Protein AF-A0A9J5W098-F1 (afdb_monomer)

Radius of gyration: 22.23 Å; Cα contacts (8 Å, |Δi|>4): 711; chains: 1; bounding box: 54×40×70 Å

Secondary structure (DSSP, 8-state):
-TTS-PPP-TT--HHHHHHHHHHHHHHTTSS-EEEEETTEEEEEPPHHHHHHHHHHHGGG--GGG--EEEEPPPTT-TTS--TTTT----TTEEEESS--TTHHHH-TT--EEE-TTS--S---GGGGG-TT--EEE-TT---SB--GGGGG-TT--EEE-TT-TT--B--TTGGG-TT--EEE-TT---SSPPTTGGG-TT--EE-EEE--SSTTSSGGGGTT----EEEEEE-GGG---HHHHHHT-GGG-TTEEEEEEE--S----HHHHHHHHHHTPPPTT--EEEEEEE--SS--TT-SHHHHTT--EEEEEE---TT--S-------

pLDDT: mean 86.78, std 14.5, range [37.56, 98.19]

Nearest PDB structures (foldseek):
  4u08-assembly2_B  TM=7.247E-01  e=2.112E-08  Leptospira interrogans serovar Copenhageni str. Fiocruz L1-130
  4tzh-assembly2_B  TM=6.473E-01  e=3.415E-07  Leptospira interrogans
  7txh-assembly2_E  TM=6.210E-01  e=1.234E-06  Homo sapiens
  7sd1-assembly2_B  TM=6.313E-01  e=3.600E-06  Homo sapiens
  8rts-assembly1_A  TM=6.663E-01  e=2.900E-04  Homo sapiens

Solvent-accessible surface area (backbone atoms only — not comparable to full-atom values): 17651 Å² total; per-residue (Å²): 106,67,85,64,81,68,71,86,56,88,91,51,53,71,69,56,48,50,51,50,55,49,51,49,42,42,76,69,54,56,36,76,46,76,47,80,54,97,94,41,81,44,73,44,61,53,67,72,59,51,52,52,49,33,66,74,31,58,89,72,61,48,66,60,59,24,26,29,40,40,41,48,66,73,90,85,55,92,86,58,88,70,89,59,84,80,68,78,67,55,42,41,38,45,78,39,80,64,90,55,80,68,52,60,76,55,33,72,49,28,15,33,43,38,47,46,58,56,66,38,55,66,60,67,53,63,60,28,71,47,53,61,25,16,32,42,32,45,21,50,13,49,26,42,50,60,40,73,40,50,40,57,23,43,51,24,29,32,43,36,31,33,45,12,65,47,21,39,46,61,42,68,51,52,38,52,21,47,45,24,27,34,48,41,50,54,70,33,62,55,78,52,58,42,45,38,55,33,57,20,53,50,25,30,37,47,54,69,44,49,43,33,84,51,94,47,28,36,56,41,36,40,43,59,37,61,37,33,48,44,34,35,41,31,35,54,68,52,62,89,41,38,68,47,34,40,38,25,40,42,48,74,24,65,56,29,32,32,43,35,40,30,33,80,63,82,80,85,51,41,72,55,48,33,42,30,56,48,35,53,44,60,22,48,56,24,29,34,43,36,38,36,48,46,55,34,92,56,83,46,84,65,81,36,69,84,37,46,69,50,46,69,41,47,45,48,42,60,48,87,54,102,79,65,92,61,86,77,62,74,50,82,107

Mean predicted aligned error: 7.3 Å

Foldseek 3Di:
DLVPPFDDDPPDDSVVSVVVVVVVCVVVVQFVDWDQDPNDIDTDGDPVSLVVQQVVAVVDDDLQQQAEEAAAEDPPDPDDPRPCPPVDAGHNYDYHPDDDLCSCVRHQNHAYYHPALRQDQADDLSCLVNQSHAYYAHALYCHQEYDLSPLSNLNHQEDHHANNANHAEYHLNVLSNLNHAYDHHHNYNHPAHRFLCLSNLNHAYDAEQEADLDHRNHLLSLQNHLYAEHHEYEQLQSHDALVSLLSNVQQVNLRHAYYHYYNDDDHDDLVRLQSSQLSNQHHLNHAYYHYYARAHLDHHPSPDCSSCVNHNAYAYYYDDDPPNPDPPDGDGD

Organism: Solanum commersonii (NCBI:txid4109)

Structure (mmCIF, N/CA/C/O backbone):
data_AF-A0A9J5W098-F1
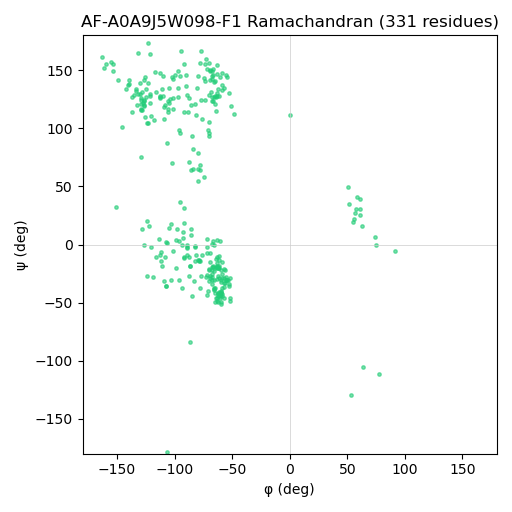#
_entry.id   AF-A0A9J5W098-F1
#
loop_
_atom_site.group_PDB
_atom_site.id
_atom_site.type_symbol
_atom_site.label_atom_id
_atom_site.label_alt_id
_atom_site.label_comp_id
_atom_site.label_asym_id
_atom_site.label_entity_id
_atom_site.label_seq_id
_atom_site.pdbx_PDB_ins_code
_atom_site.Cartn_x
_atom_site.Cartn_y
_atom_site.Cartn_z
_atom_site.occupancy
_atom_site.B_iso_or_equiv
_atom_site.auth_seq_id
_atom_site.auth_comp_id
_atom_site.auth_asym_id
_atom_site.auth_atom_id
_atom_site.pdbx_PDB_model_num
ATOM 1 N N . MET A 1 1 ? 0.458 -4.232 -15.794 1.00 85.19 1 MET A N 1
ATOM 2 C CA . MET A 1 1 ? -0.159 -2.896 -15.572 1.00 85.19 1 MET A CA 1
ATOM 3 C C . MET A 1 1 ? 0.737 -1.731 -16.002 1.00 85.19 1 MET A C 1
ATOM 5 O O . MET A 1 1 ? 0.338 -0.994 -16.895 1.00 85.19 1 MET A O 1
ATOM 9 N N . ALA A 1 2 ? 1.946 -1.571 -15.445 1.00 87.06 2 ALA A N 1
ATOM 10 C CA . ALA A 1 2 ? 2.817 -0.402 -15.671 1.00 87.06 2 ALA A CA 1
ATOM 11 C C . ALA A 1 2 ? 3.102 -0.058 -17.153 1.00 87.06 2 ALA A C 1
ATOM 13 O O . ALA A 1 2 ? 3.183 1.112 -17.528 1.00 87.06 2 ALA A O 1
ATOM 14 N N . HIS A 1 3 ? 3.187 -1.063 -18.029 1.00 85.62 3 HIS A N 1
ATOM 15 C CA . HIS A 1 3 ? 3.416 -0.858 -19.465 1.00 85.62 3 HIS A CA 1
ATOM 16 C C . HIS A 1 3 ? 2.160 -0.507 -20.282 1.00 85.62 3 HIS A C 1
ATOM 18 O O . HIS A 1 3 ? 2.297 -0.217 -21.467 1.00 85.62 3 HIS A O 1
ATOM 24 N N . ASN A 1 4 ? 0.967 -0.442 -19.671 1.00 85.00 4 ASN A N 1
ATOM 25 C CA . ASN A 1 4 ? -0.333 -0.290 -20.354 1.00 85.00 4 ASN A CA 1
ATOM 26 C C . ASN A 1 4 ? -0.690 -1.438 -21.320 1.00 85.00 4 ASN A C 1
ATOM 28 O O . ASN A 1 4 ? -1.395 -1.225 -22.297 1.00 85.00 4 ASN A O 1
ATOM 32 N N . PHE A 1 5 ? -0.230 -2.660 -21.048 1.00 85.94 5 PHE A N 1
ATOM 33 C CA . PHE A 1 5 ? -0.612 -3.834 -21.848 1.00 85.94 5 PHE A CA 1
ATOM 34 C C . PHE A 1 5 ? -1.997 -4.400 -21.507 1.00 85.94 5 PHE A C 1
ATOM 36 O O . PHE A 1 5 ? -2.525 -5.199 -22.267 1.00 85.94 5 PHE A O 1
ATOM 43 N N . LEU A 1 6 ? -2.591 -3.997 -20.379 1.00 87.88 6 LEU A N 1
ATOM 44 C CA . LEU A 1 6 ? -3.936 -4.432 -20.003 1.00 87.88 6 LEU A CA 1
ATOM 45 C C . LEU A 1 6 ? -4.970 -3.486 -20.615 1.00 87.88 6 LEU A C 1
ATOM 47 O O . LEU A 1 6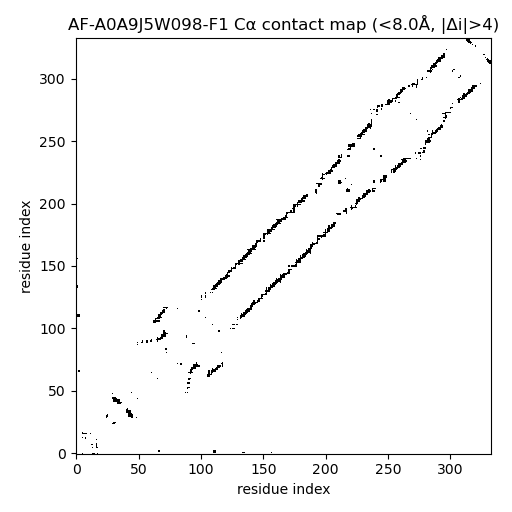 ? -4.893 -2.274 -20.403 1.00 87.88 6 LEU A O 1
ATOM 51 N N . LEU A 1 7 ? -5.930 -4.048 -21.346 1.00 85.31 7 LEU A N 1
ATOM 52 C CA . LEU A 1 7 ? -7.068 -3.322 -21.902 1.00 85.31 7 LEU A CA 1
ATOM 53 C C . LEU A 1 7 ? -8.220 -3.337 -20.896 1.00 85.31 7 LEU A C 1
ATOM 55 O O . LEU A 1 7 ? -8.511 -4.371 -20.306 1.00 85.31 7 LEU A O 1
ATOM 59 N N . SER A 1 8 ? -8.887 -2.201 -20.696 1.00 83.88 8 SER A N 1
ATOM 60 C CA . SER A 1 8 ? -10.079 -2.142 -19.843 1.00 83.88 8 SER A CA 1
ATOM 61 C C . SER A 1 8 ? -11.158 -3.094 -20.362 1.00 83.88 8 SER A C 1
ATOM 63 O O . SER A 1 8 ? -11.469 -3.070 -21.554 1.00 83.88 8 SER A O 1
ATOM 65 N N . LYS A 1 9 ? -11.759 -3.886 -19.471 1.00 88.75 9 LYS A N 1
ATOM 66 C CA . LYS A 1 9 ? -12.802 -4.859 -19.808 1.00 88.75 9 LYS A CA 1
ATOM 67 C C . LYS A 1 9 ? -14.060 -4.579 -18.988 1.00 88.75 9 LYS A C 1
ATOM 69 O O . LYS A 1 9 ? -14.114 -4.873 -17.796 1.00 88.75 9 LYS A O 1
ATOM 74 N N . GLY A 1 10 ? -15.072 -3.997 -19.631 1.00 88.00 10 GLY A N 1
ATOM 75 C CA . GLY A 1 10 ? -16.328 -3.629 -18.972 1.00 88.00 10 GLY A CA 1
ATOM 76 C C . GLY A 1 10 ? -16.101 -2.761 -17.729 1.00 88.00 10 GLY A C 1
ATOM 77 O O . GLY A 1 10 ? -15.353 -1.789 -17.781 1.00 88.00 10 GLY A O 1
ATOM 78 N N . ASN A 1 11 ? -16.721 -3.152 -16.611 1.00 84.94 11 ASN A N 1
ATOM 79 C CA . ASN A 1 11 ? -16.630 -2.452 -15.323 1.00 84.94 11 ASN A CA 1
ATOM 80 C C . ASN A 1 11 ? -15.515 -2.987 -14.405 1.00 84.94 11 ASN A C 1
ATOM 82 O O . ASN A 1 11 ? -15.495 -2.662 -13.218 1.00 84.94 11 ASN A O 1
ATOM 86 N N . MET A 1 12 ? -14.624 -3.843 -14.912 1.00 87.50 12 MET A N 1
ATOM 87 C CA . MET A 1 12 ? -13.554 -4.427 -14.104 1.00 87.50 12 MET A CA 1
ATOM 88 C C . MET A 1 12 ? -12.463 -3.400 -13.807 1.00 87.50 12 MET A C 1
ATOM 90 O O . MET A 1 12 ? -12.068 -2.615 -14.674 1.00 87.50 12 MET A O 1
ATOM 94 N N . GLU A 1 13 ? -11.931 -3.439 -12.587 1.00 88.81 13 GLU A N 1
ATOM 95 C CA . GLU A 1 13 ? -10.727 -2.685 -12.252 1.00 88.81 13 GLU A CA 1
ATOM 96 C C . GLU A 1 13 ? -9.507 -3.305 -12.948 1.00 88.81 13 GLU A C 1
ATOM 98 O O . GLU A 1 13 ? -9.484 -4.490 -13.290 1.00 88.81 13 GLU A O 1
ATOM 103 N N . LEU A 1 14 ? -8.458 -2.506 -13.156 1.00 90.12 14 LEU A N 1
ATOM 104 C CA . LEU A 1 14 ? -7.252 -2.954 -13.865 1.00 90.12 14 LEU A CA 1
ATOM 105 C C . LEU A 1 14 ? -6.566 -4.142 -13.185 1.00 90.12 14 LEU A C 1
ATOM 107 O O . LEU A 1 14 ? -5.960 -4.967 -13.864 1.00 90.12 14 LEU A O 1
ATOM 111 N N . GLU A 1 15 ? -6.642 -4.219 -11.860 1.00 90.75 15 GLU A N 1
ATOM 112 C CA . GLU A 1 15 ? -6.137 -5.340 -11.076 1.00 90.75 15 GLU A CA 1
ATOM 113 C C . GLU A 1 15 ? -6.918 -6.630 -11.377 1.00 90.75 15 GLU A C 1
ATOM 115 O O . GLU A 1 15 ? -6.316 -7.694 -11.477 1.00 90.75 15 GLU A O 1
ATOM 120 N N . ASP A 1 16 ? -8.235 -6.542 -11.589 1.00 91.00 16 ASP A N 1
ATOM 121 C CA . ASP A 1 16 ? -9.070 -7.705 -11.909 1.00 91.00 16 ASP A CA 1
ATOM 122 C C . ASP A 1 16 ? -8.804 -8.194 -13.336 1.00 91.00 16 ASP A C 1
ATOM 124 O O . ASP A 1 16 ? -8.613 -9.388 -13.555 1.00 91.00 16 ASP A O 1
ATOM 128 N N . VAL A 1 17 ? -8.690 -7.269 -14.297 1.00 92.50 17 VAL A N 1
ATOM 129 C CA . VAL A 1 17 ? -8.261 -7.594 -15.669 1.00 92.50 17 VAL A CA 1
ATOM 130 C C . VAL A 1 17 ? -6.868 -8.226 -15.667 1.00 92.50 17 VAL A C 1
ATOM 132 O O . VAL A 1 17 ? -6.616 -9.189 -16.387 1.00 92.50 17 VAL A O 1
ATOM 135 N N . GLY A 1 18 ? -5.951 -7.692 -14.855 1.00 91.12 18 GLY A N 1
ATOM 136 C CA . GLY A 1 18 ? -4.605 -8.239 -14.707 1.00 91.12 18 GLY A CA 1
ATOM 137 C C . GLY A 1 18 ? -4.622 -9.685 -14.224 1.00 91.12 18 GLY A C 1
ATOM 138 O O . GLY A 1 18 ? -3.922 -10.515 -14.798 1.00 91.12 18 GLY A O 1
ATOM 139 N N . ASN A 1 19 ? -5.463 -9.987 -13.233 1.00 88.88 19 ASN A N 1
ATOM 140 C CA . ASN A 1 19 ? -5.645 -11.343 -12.722 1.00 88.88 19 ASN A CA 1
ATOM 141 C C . ASN A 1 19 ? -6.264 -12.284 -13.768 1.00 88.88 19 ASN A C 1
ATOM 143 O O . ASN A 1 19 ? -5.843 -13.432 -13.862 1.00 88.88 19 ASN A O 1
ATOM 147 N N . GLU A 1 20 ? -7.221 -11.826 -14.583 1.00 91.44 20 GLU A N 1
ATOM 148 C CA . GLU A 1 20 ? -7.775 -12.643 -15.676 1.00 91.44 20 GLU A CA 1
ATOM 149 C C . GLU A 1 20 ? -6.726 -12.988 -16.736 1.00 91.44 20 GLU A C 1
ATOM 151 O O . GLU A 1 20 ? -6.584 -14.155 -17.095 1.00 91.44 20 GLU A O 1
ATOM 156 N N . VAL A 1 21 ? -5.971 -11.990 -17.211 1.00 90.62 21 VAL A N 1
ATOM 157 C CA . VAL A 1 21 ? -4.892 -12.205 -18.190 1.00 90.62 21 VAL A CA 1
ATOM 158 C C . VAL A 1 21 ? -3.841 -13.150 -17.617 1.00 90.62 21 VAL A C 1
ATOM 160 O O . VAL A 1 21 ? -3.362 -14.043 -18.311 1.00 90.62 21 VAL A O 1
ATOM 163 N N . TRP A 1 22 ? -3.503 -12.981 -16.338 1.00 87.12 22 TRP A N 1
ATOM 164 C CA . TRP A 1 22 ? -2.589 -13.880 -15.649 1.00 87.12 22 TRP A CA 1
ATOM 165 C C . TRP A 1 22 ? -3.106 -15.325 -15.629 1.00 87.12 22 TRP A C 1
ATOM 167 O O . TRP A 1 22 ? -2.396 -16.243 -16.042 1.00 87.12 22 TRP A O 1
ATOM 177 N N . ASN A 1 23 ? -4.358 -15.523 -15.208 1.00 87.56 23 ASN A N 1
ATOM 178 C CA . ASN A 1 23 ? -4.993 -16.839 -15.177 1.00 87.56 23 ASN A CA 1
ATOM 179 C C . ASN A 1 23 ? -5.033 -17.483 -16.565 1.00 87.56 23 ASN A C 1
ATOM 181 O O . ASN A 1 23 ? -4.817 -18.684 -16.684 1.00 87.56 23 ASN A O 1
ATOM 185 N N . GLU A 1 24 ? -5.259 -16.704 -17.622 1.00 91.44 24 GLU A N 1
ATOM 186 C CA . GLU A 1 24 ? -5.218 -17.213 -18.991 1.00 91.44 24 GLU A CA 1
ATOM 187 C C . GLU A 1 24 ? -3.819 -17.713 -19.383 1.00 91.44 24 GLU A C 1
ATOM 189 O O . GLU A 1 24 ? -3.689 -18.810 -19.927 1.00 91.44 24 GLU A O 1
ATOM 194 N N . LEU A 1 25 ? -2.764 -16.946 -19.084 1.00 89.94 25 LEU A N 1
ATOM 195 C CA . LEU A 1 25 ? -1.381 -17.356 -19.360 1.00 89.94 25 LEU A CA 1
ATOM 196 C C . LEU A 1 25 ? -1.010 -18.636 -18.602 1.00 89.94 25 LEU A C 1
ATOM 198 O O . LEU A 1 25 ? -0.382 -19.533 -19.170 1.00 89.94 25 LEU A O 1
ATOM 202 N N . TYR A 1 26 ? -1.441 -18.742 -17.345 1.00 86.25 26 TYR A N 1
ATOM 203 C CA . TYR A 1 26 ? -1.274 -19.946 -16.538 1.00 86.25 26 TYR A CA 1
ATOM 204 C C . TYR A 1 26 ? -2.010 -21.154 -17.143 1.00 86.25 26 TYR A C 1
ATOM 206 O O . TYR A 1 26 ? -1.400 -22.202 -17.350 1.00 86.25 26 TYR A O 1
ATOM 214 N N . LEU A 1 27 ? -3.288 -21.001 -17.511 1.00 88.44 27 LEU A N 1
ATOM 215 C CA . LEU A 1 27 ? -4.101 -22.067 -18.119 1.00 88.44 27 LEU A CA 1
ATOM 216 C C . LEU A 1 27 ? -3.558 -22.543 -19.473 1.00 88.44 27 LEU A C 1
ATOM 218 O O . LEU A 1 27 ? -3.773 -23.689 -19.856 1.00 88.44 27 LEU A O 1
ATOM 222 N N . ARG A 1 28 ? -2.841 -21.677 -20.192 1.00 91.12 28 ARG A N 1
ATOM 223 C CA . ARG A 1 28 ? -2.141 -22.009 -21.441 1.00 91.12 28 ARG A CA 1
ATOM 224 C C . ARG A 1 28 ? -0.736 -22.584 -21.217 1.00 91.12 28 ARG A C 1
ATOM 226 O O . ARG A 1 28 ? 0.006 -22.741 -22.181 1.00 91.12 28 ARG A O 1
ATOM 233 N N . SER A 1 29 ? -0.363 -22.869 -19.969 1.00 88.31 29 SER A N 1
ATOM 234 C CA . SER A 1 29 ? 0.924 -23.457 -19.576 1.00 88.31 29 SER A CA 1
ATOM 235 C C . SER A 1 29 ? 2.155 -22.616 -19.937 1.00 88.31 29 SER A C 1
ATOM 237 O O . SER A 1 29 ? 3.253 -23.155 -20.045 1.00 88.31 29 SER A O 1
ATOM 239 N N . PHE A 1 30 ? 2.011 -21.289 -20.068 1.00 85.88 30 PHE A N 1
ATOM 240 C CA . PHE A 1 30 ? 3.176 -20.399 -20.205 1.00 85.88 30 PHE A CA 1
ATOM 241 C C . PHE A 1 30 ? 4.010 -20.342 -18.919 1.00 85.88 30 PHE A C 1
ATOM 243 O O . PHE A 1 30 ? 5.218 -20.115 -18.981 1.00 85.88 30 PHE A O 1
ATOM 250 N N . PHE A 1 31 ? 3.363 -20.566 -17.770 1.00 85.06 31 PHE A N 1
ATOM 251 C CA . PHE A 1 31 ? 3.979 -20.566 -16.443 1.00 85.06 31 PHE A CA 1
ATOM 252 C C . PHE A 1 31 ? 3.599 -21.837 -15.669 1.00 85.06 31 PHE A C 1
ATOM 254 O O . PHE A 1 31 ? 2.716 -21.785 -14.811 1.00 85.06 31 PHE A O 1
ATOM 261 N N . PRO A 1 32 ? 4.186 -22.999 -16.007 1.00 76.69 32 PRO A N 1
ATOM 262 C CA . PRO A 1 32 ? 3.782 -24.284 -15.437 1.00 76.69 32 PRO A CA 1
ATOM 263 C C . PRO A 1 32 ? 4.138 -24.433 -13.951 1.00 76.69 32 PRO A C 1
ATOM 265 O O . PRO A 1 32 ? 3.447 -25.153 -13.234 1.00 76.69 32 PRO A O 1
ATOM 268 N N . GLU A 1 33 ? 5.179 -23.745 -13.475 1.00 77.81 33 GLU A N 1
ATOM 269 C CA . GLU A 1 33 ? 5.602 -23.798 -12.076 1.00 77.81 33 GLU A CA 1
ATOM 270 C C . GLU A 1 33 ? 5.311 -22.477 -11.364 1.00 77.81 33 GLU A C 1
ATOM 272 O O . GLU A 1 33 ? 5.719 -21.396 -11.805 1.00 77.81 33 GLU A O 1
ATOM 277 N N . ILE A 1 34 ? 4.630 -22.596 -10.224 1.00 79.62 34 ILE A N 1
ATOM 278 C CA . ILE A 1 34 ? 4.384 -21.510 -9.282 1.00 79.62 34 ILE A CA 1
ATOM 279 C C . ILE A 1 34 ? 5.151 -21.832 -8.008 1.00 79.62 34 ILE A C 1
ATOM 281 O O . ILE A 1 34 ? 4.972 -22.896 -7.418 1.00 79.62 34 ILE A O 1
ATOM 285 N N . GLU A 1 35 ? 5.979 -20.900 -7.566 1.00 78.19 35 GLU A N 1
ATOM 286 C CA . GLU A 1 35 ? 6.750 -21.033 -6.341 1.00 78.19 35 GLU A CA 1
ATOM 287 C C . GLU A 1 35 ? 6.391 -19.890 -5.393 1.00 78.19 35 GLU A C 1
ATOM 289 O O . GLU A 1 35 ? 6.423 -18.728 -5.779 1.00 78.19 35 GLU A O 1
ATOM 294 N N . VAL A 1 36 ? 6.031 -20.197 -4.148 1.00 70.12 36 VAL A N 1
ATOM 295 C CA . VAL A 1 36 ? 5.773 -19.172 -3.130 1.00 70.12 36 VAL A CA 1
ATOM 296 C C . VAL A 1 36 ? 6.952 -19.156 -2.166 1.00 70.12 36 VAL A C 1
ATOM 298 O O . VAL A 1 36 ? 7.185 -20.127 -1.450 1.00 70.12 36 VAL A O 1
ATOM 301 N N . LYS A 1 37 ? 7.700 -18.052 -2.150 1.00 62.78 37 LYS A N 1
ATOM 302 C CA . LYS A 1 37 ? 8.894 -17.845 -1.320 1.00 62.78 37 LYS A CA 1
ATOM 303 C C . LYS A 1 37 ? 8.825 -16.475 -0.662 1.00 62.78 37 LYS A C 1
ATOM 305 O O . LYS A 1 37 ? 8.504 -15.491 -1.318 1.00 62.78 37 LYS A O 1
ATOM 310 N N . SER A 1 38 ? 9.104 -16.400 0.640 1.00 57.59 38 SER A N 1
ATOM 311 C CA . SER A 1 38 ? 9.159 -15.129 1.388 1.00 57.59 38 SER A CA 1
ATOM 312 C C . SER A 1 38 ? 7.913 -14.236 1.219 1.00 57.59 38 SER A C 1
ATOM 314 O O . SER A 1 38 ? 8.019 -13.016 1.144 1.00 57.59 38 SER A O 1
ATOM 316 N N . GLY A 1 39 ? 6.721 -14.839 1.103 1.00 56.00 39 GLY A N 1
ATOM 317 C CA . GLY A 1 39 ? 5.459 -14.117 0.874 1.00 56.00 39 GLY A CA 1
ATOM 318 C C . GLY A 1 39 ? 5.254 -13.594 -0.556 1.00 56.00 39 GLY A C 1
ATOM 319 O O . GLY A 1 39 ? 4.207 -13.020 -0.848 1.00 56.00 39 GLY A O 1
ATOM 320 N N . LYS A 1 40 ? 6.208 -13.821 -1.464 1.00 63.41 40 LYS A N 1
ATOM 321 C CA . LYS A 1 40 ? 6.101 -13.528 -2.895 1.00 63.41 40 LYS A CA 1
ATOM 322 C C . LYS A 1 40 ? 5.761 -14.789 -3.677 1.00 63.41 40 LYS A C 1
ATOM 324 O O . LYS A 1 40 ? 6.197 -15.887 -3.341 1.00 63.41 40 LYS A O 1
ATOM 329 N N . THR A 1 41 ? 4.977 -14.616 -4.736 1.00 71.50 41 THR A N 1
ATOM 330 C CA . THR A 1 41 ? 4.680 -15.676 -5.704 1.00 71.50 41 THR A CA 1
ATOM 331 C C . THR A 1 41 ? 5.537 -15.462 -6.945 1.00 71.50 41 THR A C 1
ATOM 333 O O . THR A 1 41 ? 5.526 -14.381 -7.531 1.00 71.50 41 THR A O 1
ATOM 336 N N . TYR A 1 42 ? 6.271 -16.495 -7.327 1.00 75.25 42 TYR A N 1
ATOM 337 C CA . TYR A 1 42 ? 7.152 -16.559 -8.477 1.00 75.25 42 TYR A CA 1
ATOM 338 C C . TYR A 1 42 ? 6.547 -17.495 -9.507 1.00 75.25 42 TYR A C 1
ATOM 340 O O . TYR A 1 42 ? 5.932 -18.509 -9.174 1.00 75.25 42 TYR A O 1
ATOM 348 N N . PHE A 1 43 ? 6.752 -17.150 -10.768 1.00 79.62 43 PHE A N 1
ATOM 349 C CA . PHE A 1 43 ? 6.222 -17.883 -11.900 1.00 79.62 43 PHE A CA 1
ATOM 350 C C . PHE A 1 43 ? 7.377 -18.202 -12.825 1.00 79.62 43 PHE A C 1
ATOM 352 O O . PHE A 1 43 ? 8.048 -17.286 -13.305 1.00 79.62 43 PHE A O 1
ATOM 359 N N . LYS A 1 44 ? 7.627 -19.487 -13.055 1.00 82.38 44 LYS A N 1
ATOM 360 C CA . LYS A 1 44 ? 8.720 -19.911 -13.928 1.00 82.38 44 LYS A CA 1
ATOM 361 C C . LYS A 1 44 ? 8.179 -20.195 -15.314 1.00 82.38 44 LYS A C 1
ATOM 363 O O . LYS A 1 44 ? 7.138 -20.829 -15.470 1.00 82.38 44 LYS A O 1
ATOM 368 N N . MET A 1 45 ? 8.896 -19.693 -16.306 1.00 84.56 45 MET A N 1
ATOM 369 C CA . MET A 1 45 ? 8.653 -19.937 -17.720 1.00 84.56 45 MET A CA 1
ATOM 370 C C . MET A 1 45 ? 9.666 -20.971 -18.208 1.00 84.56 45 MET A C 1
ATOM 372 O O . MET A 1 45 ? 10.812 -20.956 -17.774 1.00 84.56 45 MET A O 1
ATOM 376 N N . HIS A 1 46 ? 9.253 -21.850 -19.117 1.00 86.38 46 HIS A N 1
ATOM 377 C CA . HIS A 1 46 ? 10.158 -22.811 -19.744 1.00 86.38 46 HIS A CA 1
ATOM 378 C C . HIS A 1 46 ? 11.147 -22.105 -20.694 1.00 86.38 46 HIS A C 1
ATOM 380 O O . HIS A 1 46 ? 10.732 -21.226 -21.452 1.00 86.38 46 HIS A O 1
ATOM 386 N N . ASP A 1 47 ? 12.409 -22.546 -20.741 1.00 85.69 47 ASP A N 1
ATOM 387 C CA . ASP A 1 47 ? 13.482 -21.932 -21.549 1.00 85.69 47 ASP A CA 1
ATOM 388 C C . ASP A 1 47 ? 13.098 -21.751 -23.027 1.00 85.69 47 ASP A C 1
ATOM 390 O O . ASP A 1 47 ? 13.214 -20.664 -23.573 1.00 85.69 47 ASP A O 1
ATOM 394 N N . LEU A 1 48 ? 12.511 -22.771 -23.663 1.00 88.31 48 LEU A N 1
ATOM 395 C CA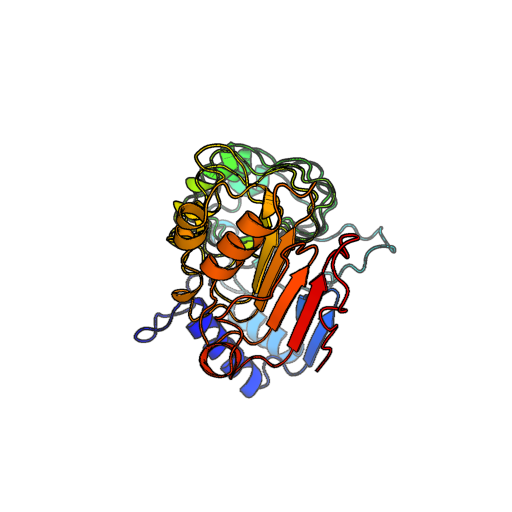 . LEU A 1 48 ? 11.999 -22.665 -25.041 1.00 88.31 48 LEU A CA 1
ATOM 396 C C . LEU A 1 48 ? 10.957 -21.548 -25.257 1.00 88.31 48 LEU A C 1
ATOM 398 O O . LEU A 1 48 ? 10.937 -20.920 -26.315 1.00 88.31 48 LEU A O 1
ATOM 402 N N . ILE A 1 49 ? 10.077 -21.295 -24.280 1.00 87.31 49 ILE A N 1
ATOM 403 C CA . ILE A 1 49 ? 9.096 -20.198 -24.364 1.00 87.31 49 ILE A CA 1
ATOM 404 C C . ILE A 1 49 ? 9.821 -18.859 -24.219 1.00 87.31 49 ILE A C 1
ATOM 406 O O . ILE A 1 49 ? 9.513 -17.909 -24.944 1.00 87.31 49 ILE A O 1
ATOM 410 N N . HIS A 1 50 ? 10.803 -18.794 -23.322 1.00 85.81 50 HIS A N 1
ATOM 411 C CA . HIS A 1 50 ? 11.661 -17.629 -23.179 1.00 85.81 50 HIS A CA 1
ATOM 412 C C . HIS A 1 50 ? 12.441 -17.329 -24.468 1.00 85.81 50 HIS A C 1
ATOM 414 O O . HIS A 1 50 ? 12.464 -16.180 -24.908 1.00 85.81 50 HIS A O 1
ATOM 420 N N . ASP A 1 51 ? 13.042 -18.335 -25.099 1.00 85.56 51 ASP A N 1
ATOM 421 C CA . ASP A 1 51 ? 13.836 -18.175 -26.318 1.00 85.56 51 ASP A CA 1
ATOM 422 C C . ASP A 1 51 ? 12.969 -17.705 -27.483 1.00 85.56 51 ASP A C 1
ATOM 424 O O . ASP A 1 51 ? 13.346 -16.785 -28.215 1.00 85.56 51 ASP A O 1
ATOM 428 N N . LEU A 1 52 ? 11.761 -18.264 -27.608 1.00 87.62 52 LEU A N 1
ATOM 429 C CA . LEU A 1 52 ? 10.769 -17.799 -28.570 1.00 87.62 52 LEU A CA 1
ATOM 430 C C . LEU A 1 52 ? 10.398 -16.332 -28.321 1.00 87.62 52 LEU A C 1
ATOM 432 O O . LEU A 1 52 ? 10.433 -15.519 -29.246 1.00 87.62 52 LEU A O 1
ATOM 436 N N . ALA A 1 53 ? 10.079 -15.969 -27.076 1.00 85.06 53 ALA A N 1
ATOM 437 C CA . ALA A 1 53 ? 9.750 -14.592 -26.725 1.00 85.06 53 ALA A CA 1
ATOM 438 C C . ALA A 1 53 ? 10.929 -13.648 -27.023 1.00 85.06 53 ALA A C 1
ATOM 440 O O . ALA A 1 53 ? 10.761 -12.599 -27.645 1.00 85.06 53 ALA A O 1
ATOM 441 N N . THR A 1 54 ? 12.147 -14.039 -26.665 1.00 82.19 54 THR A N 1
ATOM 442 C CA . THR A 1 54 ? 13.358 -13.260 -26.933 1.00 82.19 54 THR A CA 1
ATOM 443 C C . THR A 1 54 ? 13.588 -13.086 -28.429 1.00 82.19 54 THR A C 1
ATOM 445 O O . THR A 1 54 ? 13.838 -11.968 -28.878 1.00 82.19 54 THR A O 1
ATOM 448 N N . SER A 1 55 ? 13.430 -14.138 -29.231 1.00 84.19 55 SER A N 1
ATOM 449 C CA . SER A 1 55 ? 13.530 -14.058 -30.691 1.00 84.19 55 SER A CA 1
ATOM 450 C C . SER A 1 55 ? 12.518 -13.068 -31.280 1.00 84.19 55 SER A C 1
ATOM 452 O O . SER A 1 55 ? 12.880 -12.232 -32.107 1.00 84.19 55 SER A O 1
ATOM 454 N N . MET A 1 56 ? 11.276 -13.077 -30.788 1.00 82.12 56 MET A N 1
ATOM 455 C CA . MET A 1 56 ? 10.225 -12.175 -31.266 1.00 82.12 56 MET A CA 1
ATOM 456 C C . MET A 1 56 ? 10.441 -10.708 -30.869 1.00 82.12 56 MET A C 1
ATOM 458 O O . MET A 1 56 ? 10.021 -9.813 -31.605 1.00 82.12 56 MET A O 1
ATOM 462 N N . PHE A 1 57 ? 11.071 -10.439 -29.720 1.00 76.56 57 PHE A N 1
ATOM 463 C CA . PHE A 1 57 ? 11.141 -9.086 -29.149 1.00 76.56 57 PHE A CA 1
ATOM 464 C C . PHE A 1 57 ? 12.542 -8.443 -29.139 1.00 76.56 57 PHE A C 1
ATOM 466 O O . PHE A 1 57 ? 12.641 -7.225 -28.973 1.00 76.56 57 PHE A O 1
ATOM 473 N N . SER A 1 58 ? 13.620 -9.203 -29.358 1.00 66.06 58 SER A N 1
ATOM 474 C CA . SER A 1 58 ? 15.013 -8.710 -29.309 1.00 66.06 58 SER A CA 1
ATOM 475 C C . SER A 1 58 ? 15.381 -7.753 -30.448 1.00 66.06 58 SER A C 1
ATOM 477 O O . SER A 1 58 ? 16.191 -6.849 -30.254 1.00 66.06 58 SER A O 1
ATOM 479 N N . ALA A 1 59 ? 14.747 -7.874 -31.616 1.00 52.91 59 ALA A N 1
ATOM 480 C CA . ALA A 1 59 ? 15.119 -7.121 -32.818 1.00 52.91 59 ALA A CA 1
ATOM 481 C C . ALA A 1 59 ? 14.770 -5.611 -32.798 1.00 52.91 59 ALA A C 1
ATOM 483 O O . ALA A 1 59 ? 15.069 -4.906 -33.759 1.00 52.91 59 ALA A O 1
ATOM 484 N N . SER A 1 60 ? 14.131 -5.087 -31.740 1.00 54.41 60 SER A N 1
ATOM 485 C CA . SER A 1 60 ? 13.507 -3.746 -31.760 1.00 54.41 60 SER A CA 1
ATOM 486 C C . SER A 1 60 ? 13.920 -2.776 -30.641 1.00 54.41 60 SER A C 1
ATOM 488 O O . SER A 1 60 ? 13.452 -1.633 -30.616 1.00 54.41 60 SER A O 1
ATOM 490 N N . ALA A 1 61 ? 14.804 -3.177 -29.721 1.00 60.72 61 ALA A N 1
ATOM 491 C CA . ALA A 1 61 ? 15.059 -2.401 -28.508 1.00 60.72 61 ALA A CA 1
ATOM 492 C C . ALA A 1 61 ? 16.282 -1.468 -28.621 1.00 60.72 61 ALA A C 1
ATOM 494 O O . ALA A 1 61 ? 17.422 -1.863 -28.395 1.00 60.72 61 ALA A O 1
ATOM 495 N N . SER A 1 62 ? 16.052 -0.180 -28.898 1.00 74.50 62 SER A N 1
ATOM 496 C CA . SER A 1 62 ? 17.043 0.864 -28.573 1.00 74.50 62 SER A CA 1
ATOM 497 C C . SER A 1 62 ? 16.990 1.205 -27.079 1.00 74.50 62 SER A C 1
ATOM 499 O O . SER A 1 62 ? 15.932 1.091 -26.455 1.00 74.50 62 SER A O 1
ATOM 501 N N . SER A 1 63 ? 18.072 1.734 -26.497 1.00 71.88 63 SER A N 1
ATOM 502 C CA . SER A 1 63 ? 18.079 2.184 -25.090 1.00 71.88 63 SER A CA 1
ATOM 503 C C . SER A 1 63 ? 16.968 3.198 -24.770 1.00 71.88 63 SER A C 1
ATOM 505 O O . SER A 1 63 ? 16.419 3.199 -23.673 1.00 71.88 63 SER A O 1
ATOM 507 N N . ARG A 1 64 ? 16.552 4.014 -25.748 1.00 77.75 64 ARG A N 1
ATOM 508 C CA . ARG A 1 64 ? 15.428 4.961 -25.611 1.00 77.75 64 ARG A CA 1
ATOM 509 C C . ARG A 1 64 ? 14.059 4.282 -25.517 1.00 77.75 64 ARG A C 1
ATOM 511 O O . ARG A 1 64 ? 13.111 4.893 -25.023 1.00 77.75 64 ARG A O 1
ATOM 518 N N . SER A 1 65 ? 13.951 3.048 -26.004 1.00 82.69 65 SER A N 1
ATOM 519 C CA . SER A 1 65 ? 12.727 2.242 -25.978 1.00 82.69 65 SER A CA 1
ATOM 520 C C . SER A 1 65 ? 12.610 1.352 -24.743 1.00 82.69 65 SER A C 1
ATOM 522 O O . SER A 1 65 ? 11.518 0.851 -24.486 1.00 82.69 65 SER A O 1
ATOM 524 N N . ILE A 1 66 ? 13.682 1.201 -23.956 1.00 86.94 66 ILE A N 1
ATOM 525 C CA . ILE A 1 66 ? 13.654 0.459 -22.694 1.00 86.94 66 ILE A CA 1
ATOM 526 C C . ILE A 1 66 ? 12.708 1.157 -21.714 1.00 86.94 66 ILE A C 1
ATOM 528 O O . ILE A 1 66 ? 12.784 2.364 -21.469 1.00 86.94 66 ILE A O 1
ATOM 532 N N . ARG A 1 67 ? 11.779 0.369 -21.173 1.00 89.81 67 ARG A N 1
ATOM 533 C CA . ARG A 1 67 ? 10.729 0.803 -20.243 1.00 89.81 67 ARG A CA 1
ATOM 534 C C . ARG A 1 67 ? 10.868 0.147 -18.880 1.00 89.81 67 ARG A C 1
ATOM 536 O O . ARG A 1 67 ? 10.167 0.564 -17.959 1.00 89.81 67 ARG A O 1
ATOM 543 N N . GLN A 1 68 ? 11.725 -0.857 -18.747 1.00 91.25 68 GLN A N 1
ATOM 544 C CA . GLN A 1 68 ? 11.961 -1.566 -17.503 1.00 91.25 68 GLN A CA 1
ATOM 545 C C . GLN A 1 68 ? 13.453 -1.738 -17.260 1.00 91.25 68 GLN A C 1
ATOM 547 O O . GLN A 1 68 ? 14.178 -2.154 -18.155 1.00 91.25 68 GLN A O 1
ATOM 552 N N . ILE A 1 69 ? 13.882 -1.419 -16.044 1.00 90.12 69 ILE A N 1
ATOM 553 C CA . ILE A 1 69 ? 15.231 -1.698 -15.563 1.00 90.12 69 ILE A CA 1
ATOM 554 C C . ILE A 1 69 ? 15.114 -2.579 -14.330 1.00 90.12 69 ILE A C 1
ATOM 556 O O . ILE A 1 69 ? 14.389 -2.221 -13.398 1.00 90.12 69 ILE A O 1
ATOM 560 N N . ASN A 1 70 ? 15.866 -3.674 -14.325 1.00 87.25 70 ASN A N 1
ATOM 561 C CA . ASN A 1 70 ? 16.134 -4.464 -13.129 1.00 87.25 70 ASN A CA 1
ATOM 562 C C . ASN A 1 70 ? 17.623 -4.325 -12.795 1.00 87.25 70 ASN A C 1
ATOM 564 O O . ASN A 1 70 ? 18.474 -4.504 -13.669 1.00 87.25 70 ASN A O 1
ATOM 568 N N . VAL A 1 71 ? 17.944 -3.959 -11.559 1.00 84.44 71 VAL A N 1
ATOM 569 C CA . VAL A 1 71 ? 19.333 -3.915 -11.088 1.00 84.44 71 VAL A CA 1
ATOM 570 C C . VAL A 1 71 ? 19.685 -5.284 -10.514 1.00 84.44 71 VAL A C 1
ATOM 572 O O . VAL A 1 71 ? 18.913 -5.814 -9.721 1.00 84.44 71 VAL A O 1
ATOM 575 N N . LYS A 1 72 ? 20.799 -5.877 -10.961 1.00 74.25 72 LYS A N 1
ATOM 576 C CA . LYS A 1 72 ? 21.292 -7.151 -10.421 1.00 74.25 72 LYS A CA 1
ATOM 577 C C . LYS A 1 72 ? 21.735 -6.979 -8.972 1.00 74.25 72 LYS A C 1
ATOM 579 O O . LYS A 1 72 ? 22.300 -5.946 -8.617 1.00 74.25 72 LYS A O 1
ATOM 584 N N . ASP A 1 73 ? 21.533 -8.031 -8.192 1.00 66.75 73 ASP A N 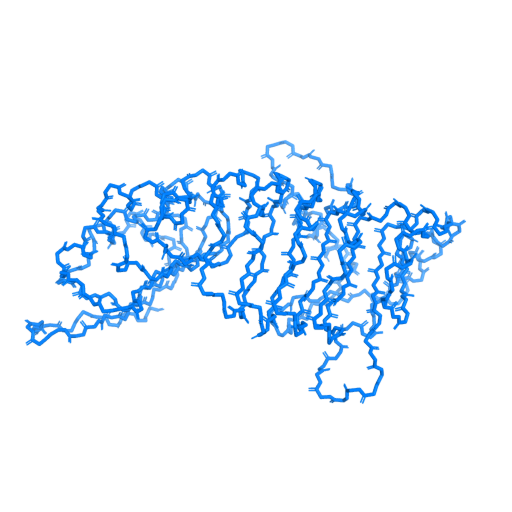1
ATOM 585 C CA . ASP A 1 73 ? 22.155 -8.175 -6.883 1.00 66.75 73 ASP A CA 1
ATOM 586 C C . ASP A 1 73 ? 23.676 -8.363 -7.040 1.00 66.75 73 ASP A C 1
ATOM 588 O O . ASP A 1 73 ? 24.142 -8.917 -8.041 1.00 66.75 73 ASP A O 1
ATOM 592 N N . ASP A 1 74 ? 24.447 -7.901 -6.056 1.00 55.50 74 ASP A N 1
ATOM 593 C CA . ASP A 1 74 ? 25.890 -8.152 -5.987 1.00 55.50 74 ASP A CA 1
ATOM 594 C C . ASP A 1 74 ? 26.140 -9.651 -5.715 1.00 55.50 74 ASP A C 1
ATOM 596 O O . ASP A 1 74 ? 25.506 -10.247 -4.838 1.00 55.50 74 ASP A O 1
ATOM 600 N N . GLU A 1 75 ? 27.024 -10.284 -6.491 1.00 52.47 75 GLU A N 1
ATOM 601 C CA . GLU A 1 75 ? 27.222 -11.743 -6.497 1.00 52.47 75 GLU A CA 1
ATOM 602 C C . GLU A 1 75 ? 27.812 -12.279 -5.178 1.00 52.47 75 GLU A C 1
ATOM 604 O O . GLU A 1 75 ? 27.622 -13.457 -4.863 1.00 52.47 75 GLU A O 1
ATOM 609 N N . ASP A 1 76 ? 28.440 -11.413 -4.375 1.00 49.88 76 ASP A N 1
ATOM 610 C CA . ASP A 1 76 ? 29.246 -11.775 -3.200 1.00 49.88 76 ASP A CA 1
ATOM 611 C C . ASP A 1 76 ? 28.458 -12.034 -1.898 1.00 49.88 76 ASP A C 1
ATOM 613 O O . ASP A 1 76 ? 29.042 -12.409 -0.877 1.00 49.88 76 ASP A O 1
ATOM 617 N N . MET A 1 77 ? 27.131 -11.879 -1.883 1.00 51.22 77 MET A N 1
ATOM 618 C CA . MET A 1 77 ? 26.336 -12.022 -0.653 1.00 51.22 77 MET A CA 1
ATOM 619 C C . MET A 1 77 ? 25.522 -13.321 -0.613 1.00 51.22 77 MET A C 1
ATOM 621 O O . MET A 1 77 ? 24.340 -13.376 -0.935 1.00 51.22 77 MET A O 1
ATOM 625 N N . MET A 1 78 ? 26.168 -14.373 -0.108 1.00 45.19 78 MET A N 1
ATOM 626 C CA . MET A 1 78 ? 25.619 -15.717 0.152 1.00 45.19 78 MET A CA 1
ATOM 627 C C . MET A 1 78 ? 24.549 -15.804 1.263 1.00 45.19 78 MET A C 1
ATOM 629 O O . MET A 1 78 ? 24.117 -16.907 1.592 1.00 45.19 78 MET A O 1
ATOM 633 N N . PHE A 1 79 ? 24.126 -14.691 1.875 1.00 45.84 79 PHE A N 1
ATOM 634 C CA . PHE A 1 79 ? 23.308 -14.731 3.101 1.00 45.84 79 PHE A CA 1
ATOM 635 C C . PHE A 1 79 ? 21.864 -14.240 2.968 1.00 45.84 79 PHE A C 1
ATOM 637 O O . PHE A 1 79 ? 21.072 -14.449 3.886 1.00 45.84 79 PHE A O 1
ATOM 644 N N . ILE A 1 80 ? 21.483 -13.642 1.839 1.00 44.50 80 ILE A N 1
ATOM 645 C CA . ILE A 1 80 ? 20.086 -13.306 1.551 1.00 44.50 80 ILE A CA 1
ATOM 646 C C . ILE A 1 80 ? 19.796 -13.870 0.167 1.00 44.50 80 ILE A C 1
ATOM 648 O O . ILE A 1 80 ? 20.450 -13.506 -0.803 1.00 44.50 80 ILE A O 1
ATOM 652 N N . VAL A 1 81 ? 18.884 -14.837 0.106 1.00 42.50 81 VAL A N 1
ATOM 653 C CA . VAL A 1 81 ? 18.486 -15.541 -1.116 1.00 42.50 81 VAL A CA 1
ATOM 654 C C . VAL A 1 81 ? 18.193 -14.516 -2.218 1.00 42.50 81 VAL A C 1
ATOM 656 O O . VAL A 1 81 ? 17.254 -13.731 -2.118 1.00 42.50 81 VAL A O 1
ATOM 659 N N . THR A 1 82 ? 19.030 -14.482 -3.252 1.00 44.62 82 THR A N 1
ATOM 660 C CA . THR A 1 82 ? 18.872 -13.577 -4.395 1.00 44.62 82 THR A CA 1
ATOM 661 C C . THR A 1 82 ? 17.895 -14.214 -5.381 1.00 44.62 82 THR A C 1
ATOM 663 O O . THR A 1 82 ? 18.277 -14.862 -6.350 1.00 44.62 82 THR A O 1
ATOM 666 N N . ASP A 1 83 ? 16.598 -14.050 -5.100 1.00 51.47 83 ASP A N 1
ATOM 667 C CA . ASP A 1 83 ? 15.475 -14.607 -5.877 1.00 51.47 83 ASP A CA 1
ATOM 668 C C . ASP A 1 83 ? 15.340 -14.029 -7.309 1.00 51.47 83 ASP A C 1
ATOM 670 O O . ASP A 1 83 ? 14.436 -14.411 -8.053 1.00 51.47 83 ASP A O 1
ATOM 674 N N . TYR A 1 84 ? 16.213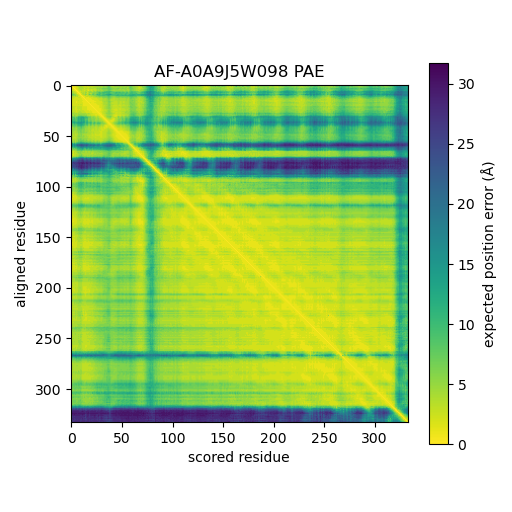 -13.095 -7.710 1.00 51.09 84 TYR A N 1
ATOM 675 C CA . TYR A 1 84 ? 16.197 -12.435 -9.022 1.00 51.09 84 TYR A CA 1
ATOM 676 C C . TYR A 1 84 ? 17.405 -12.776 -9.910 1.00 51.09 84 TYR A C 1
ATOM 678 O O . TYR A 1 84 ? 17.507 -12.230 -11.011 1.00 51.09 84 TYR A O 1
ATOM 686 N N . LYS A 1 85 ? 18.299 -13.690 -9.492 1.00 50.19 85 LYS A N 1
ATOM 687 C CA . LYS A 1 85 ? 19.436 -14.144 -10.325 1.00 50.19 85 LYS A CA 1
ATOM 688 C C . LYS A 1 85 ? 18.999 -14.693 -11.692 1.00 50.19 85 LYS A C 1
ATOM 690 O O . LYS A 1 85 ? 19.720 -14.508 -12.669 1.00 50.19 85 LYS A O 1
ATOM 695 N N . ASP A 1 86 ? 17.779 -15.223 -11.769 1.00 55.44 86 ASP A N 1
ATOM 696 C CA . ASP A 1 86 ? 17.207 -15.830 -12.976 1.00 55.44 86 ASP A CA 1
ATOM 697 C C . ASP A 1 86 ? 16.150 -14.942 -13.664 1.00 55.44 86 ASP A C 1
ATOM 699 O O . ASP A 1 86 ? 15.383 -15.408 -14.509 1.00 55.44 86 ASP A O 1
ATOM 703 N N . MET A 1 87 ? 16.063 -13.647 -13.315 1.00 62.41 87 MET A N 1
ATOM 704 C CA . MET A 1 87 ? 15.115 -12.738 -13.966 1.00 62.41 87 MET A CA 1
ATOM 705 C C . MET A 1 87 ? 15.541 -12.455 -15.410 1.00 62.41 87 MET A C 1
ATOM 707 O O . MET A 1 87 ? 16.351 -11.571 -15.700 1.00 62.41 87 MET A O 1
ATOM 711 N N . MET A 1 88 ? 14.957 -13.212 -16.332 1.00 63.31 88 MET A N 1
ATOM 712 C CA . MET A 1 88 ? 15.217 -13.061 -17.753 1.00 63.31 88 MET A CA 1
ATOM 713 C C . MET A 1 88 ? 14.529 -11.819 -18.334 1.00 63.31 88 MET A C 1
ATOM 715 O O . MET A 1 88 ? 13.425 -11.431 -17.942 1.00 63.31 88 MET A O 1
ATOM 719 N N . SER A 1 89 ? 15.216 -11.159 -19.268 1.00 69.38 89 SER A N 1
ATOM 720 C CA . SER A 1 89 ? 14.811 -9.866 -19.817 1.00 69.38 89 SER A CA 1
ATOM 721 C C . SER A 1 89 ? 14.265 -10.019 -21.231 1.00 69.38 89 SER A C 1
ATOM 723 O O . SER A 1 89 ? 15.007 -10.374 -22.140 1.00 69.38 89 SER A O 1
ATOM 725 N N . ILE A 1 90 ? 12.988 -9.690 -21.436 1.00 69.69 90 ILE A N 1
ATOM 726 C CA . ILE A 1 90 ? 12.328 -9.790 -22.744 1.00 69.69 90 ILE A CA 1
ATOM 727 C C . ILE A 1 90 ? 11.902 -8.395 -23.227 1.00 69.69 90 ILE A C 1
ATOM 729 O O . ILE A 1 90 ? 11.265 -7.625 -22.500 1.00 69.69 90 ILE A O 1
ATOM 733 N N . GLY A 1 91 ? 12.226 -8.068 -24.481 1.00 80.88 91 GLY A N 1
ATOM 734 C CA . GLY A 1 91 ? 11.746 -6.872 -25.180 1.00 80.88 91 GLY A CA 1
ATOM 735 C C . GLY A 1 91 ? 12.207 -5.548 -24.564 1.00 80.88 91 GLY A C 1
ATOM 736 O O . GLY A 1 91 ? 13.350 -5.142 -24.732 1.00 80.88 91 GLY A O 1
ATOM 737 N N . PHE A 1 92 ? 11.304 -4.837 -23.878 1.00 81.00 92 PHE A N 1
ATOM 738 C CA . PHE A 1 92 ? 11.551 -3.485 -23.338 1.00 81.00 92 PHE A CA 1
ATOM 739 C C . PHE A 1 92 ? 12.220 -3.467 -21.955 1.00 81.00 92 PHE A C 1
ATOM 741 O O . PHE A 1 92 ? 12.199 -2.431 -21.280 1.00 81.00 92 PHE A O 1
ATOM 748 N N . SER A 1 93 ? 12.744 -4.603 -21.510 1.00 85.44 93 SER A N 1
ATOM 749 C CA . SER A 1 93 ? 13.436 -4.754 -20.235 1.00 85.44 93 SER A CA 1
ATOM 750 C C . SER A 1 93 ? 14.948 -4.768 -20.453 1.00 85.44 93 SER A C 1
ATOM 752 O O . SER A 1 93 ? 15.435 -5.348 -21.423 1.00 85.44 93 SER A O 1
ATOM 754 N N . GLU A 1 94 ? 15.693 -4.150 -19.541 1.00 85.06 94 GLU A N 1
ATOM 755 C CA . GLU A 1 94 ? 17.151 -4.223 -19.470 1.00 85.06 94 GLU A CA 1
ATOM 756 C C . GLU A 1 94 ? 17.581 -4.575 -18.040 1.00 85.06 94 GLU A C 1
ATOM 758 O O . GLU A 1 94 ? 17.024 -4.069 -17.063 1.00 85.06 94 GLU A O 1
ATOM 763 N N . VAL A 1 95 ? 18.585 -5.442 -17.920 1.00 84.81 95 VAL A N 1
ATOM 764 C CA . VAL A 1 95 ? 19.211 -5.790 -16.644 1.00 84.81 95 VAL A CA 1
ATOM 765 C C . VAL A 1 95 ? 20.552 -5.068 -16.557 1.00 84.81 95 VAL A C 1
ATOM 767 O O . VAL A 1 95 ? 21.385 -5.205 -17.451 1.00 84.81 95 VAL A O 1
ATOM 770 N N . VAL A 1 96 ? 20.767 -4.297 -15.492 1.00 84.25 96 VAL A N 1
ATOM 771 C CA . VAL A 1 96 ? 22.004 -3.529 -15.275 1.00 84.25 96 VAL A CA 1
ATOM 772 C C . VAL A 1 96 ? 22.715 -4.012 -14.015 1.00 84.25 96 VAL A C 1
ATOM 774 O O . VAL A 1 96 ? 22.070 -4.447 -13.068 1.00 84.25 96 VAL A O 1
ATOM 777 N N . SER A 1 97 ? 24.045 -3.934 -13.986 1.00 81.81 97 SER A N 1
ATOM 778 C CA . SER A 1 97 ? 24.842 -4.421 -12.851 1.00 81.81 97 SER A CA 1
ATOM 779 C C . SER A 1 97 ? 24.736 -3.549 -11.601 1.00 81.81 97 SER A C 1
ATOM 781 O O . SER A 1 97 ? 24.945 -4.037 -10.502 1.00 81.81 97 SER A O 1
ATOM 783 N N . SER A 1 98 ? 24.440 -2.257 -11.747 1.00 83.50 98 SER A N 1
ATOM 784 C CA . SER A 1 98 ? 24.294 -1.348 -10.612 1.00 83.50 98 SER A CA 1
ATOM 785 C C . SER A 1 98 ? 23.411 -0.149 -10.947 1.00 83.50 98 SER A C 1
ATOM 787 O O . SER A 1 98 ? 23.241 0.245 -12.105 1.00 83.50 98 SER A O 1
ATOM 789 N N . TYR A 1 99 ? 22.842 0.455 -9.907 1.00 85.81 99 TYR A N 1
ATOM 790 C CA . TYR A 1 99 ? 22.095 1.700 -10.022 1.00 85.81 99 TYR A CA 1
ATOM 791 C C . TYR A 1 99 ? 23.032 2.906 -10.064 1.00 85.81 99 TYR A C 1
ATOM 793 O O . TYR A 1 99 ? 23.898 3.083 -9.208 1.00 85.81 99 TYR A O 1
ATOM 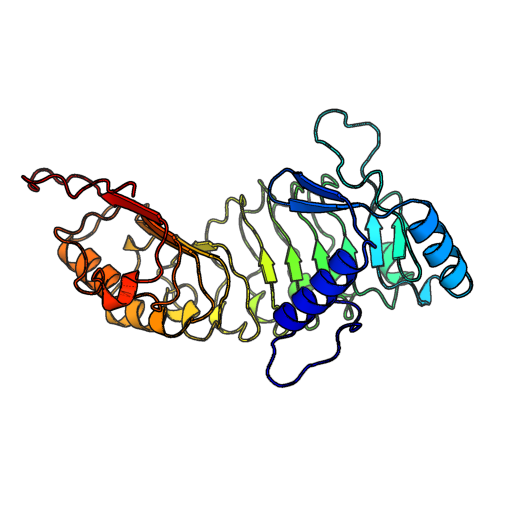801 N N . SER A 1 100 ? 22.759 3.824 -10.986 1.00 87.38 100 SER A N 1
ATOM 802 C CA . SER A 1 100 ? 23.289 5.180 -10.931 1.00 87.38 100 SER A CA 1
ATOM 803 C C . SER A 1 100 ? 22.218 6.181 -11.360 1.00 87.38 100 SER A C 1
ATOM 805 O O . SER A 1 100 ? 21.492 5.920 -12.322 1.00 87.38 100 SER A O 1
ATOM 807 N N . PRO A 1 101 ? 22.122 7.369 -10.734 1.00 85.88 101 PRO A N 1
ATOM 808 C CA . PRO A 1 101 ? 21.204 8.415 -11.184 1.00 85.88 101 PRO A CA 1
ATOM 809 C C . PRO A 1 101 ? 21.407 8.835 -12.650 1.00 85.88 101 PRO A C 1
ATOM 811 O O . PRO A 1 101 ? 20.491 9.381 -13.265 1.00 85.88 101 PRO A O 1
ATOM 814 N N . SER A 1 102 ? 22.589 8.589 -13.231 1.00 86.50 102 SER A N 1
ATOM 815 C CA . SER A 1 102 ? 22.856 8.852 -14.650 1.00 86.50 102 SER A CA 1
ATOM 816 C C . SER A 1 102 ? 22.034 7.963 -15.591 1.00 86.50 102 SER A C 1
ATOM 818 O O . SER A 1 102 ? 21.765 8.385 -16.718 1.00 86.50 102 SER A O 1
ATOM 820 N N . LEU A 1 103 ? 21.558 6.796 -15.132 1.00 86.44 103 LEU A N 1
ATOM 821 C CA . LEU A 1 103 ? 20.702 5.892 -15.910 1.00 86.44 103 LEU A CA 1
ATOM 822 C C . LEU A 1 103 ? 19.423 6.593 -16.383 1.00 86.44 103 LEU A C 1
ATOM 824 O O . LEU A 1 103 ? 18.958 6.354 -17.495 1.00 86.44 103 LEU A O 1
ATOM 828 N N . PHE A 1 104 ? 18.896 7.537 -15.601 1.00 86.25 104 PHE A N 1
ATOM 829 C CA . PHE A 1 104 ? 17.689 8.284 -15.961 1.00 86.25 104 PHE A CA 1
ATOM 830 C C . PHE A 1 104 ? 17.878 9.223 -17.157 1.00 86.25 104 PHE A C 1
ATOM 832 O O . PHE A 1 104 ? 16.902 9.581 -17.809 1.00 86.25 104 PHE A O 1
ATOM 839 N N . LYS A 1 105 ? 19.122 9.585 -17.504 1.00 85.06 105 LYS A N 1
ATOM 840 C CA . LYS A 1 105 ? 19.417 10.312 -18.751 1.00 85.06 105 LYS A CA 1
ATOM 841 C C . LYS A 1 105 ? 19.385 9.396 -19.975 1.00 85.06 105 LYS A C 1
ATOM 843 O O . LYS A 1 105 ? 19.133 9.862 -21.082 1.00 85.06 105 LYS A O 1
ATOM 848 N N . ARG A 1 106 ? 19.665 8.105 -19.781 1.00 86.50 106 ARG A N 1
ATOM 849 C CA . ARG A 1 106 ? 19.702 7.092 -20.842 1.00 86.50 106 ARG A CA 1
ATOM 850 C C . ARG A 1 106 ? 18.307 6.530 -21.125 1.00 86.50 106 ARG A C 1
ATOM 852 O O . ARG A 1 106 ? 17.915 6.423 -22.283 1.00 86.50 106 ARG A O 1
ATOM 859 N N . PHE A 1 107 ? 17.550 6.223 -20.076 1.00 86.62 107 PHE A N 1
ATOM 860 C CA . PHE A 1 107 ? 16.263 5.533 -20.156 1.00 86.62 107 PHE A CA 1
ATOM 861 C C . PHE A 1 107 ? 15.085 6.493 -19.987 1.00 86.62 107 PHE A C 1
ATOM 863 O O . PHE A 1 107 ? 14.376 6.489 -18.984 1.00 86.62 107 PHE A O 1
ATOM 870 N N . VAL A 1 108 ? 14.873 7.338 -20.994 1.00 86.75 108 VAL A N 1
ATOM 871 C CA . VAL A 1 108 ? 13.859 8.410 -20.952 1.00 86.75 108 VAL A CA 1
ATOM 872 C C . VAL A 1 108 ? 12.411 7.900 -20.929 1.00 86.75 108 VAL A C 1
ATOM 874 O O . VAL A 1 108 ? 11.518 8.604 -20.467 1.00 86.75 108 VAL A O 1
ATOM 877 N N . SER A 1 109 ? 12.174 6.667 -21.388 1.00 89.25 109 SER A N 1
ATOM 878 C CA . SER A 1 109 ? 10.846 6.038 -21.458 1.00 89.25 109 SER A CA 1
ATOM 879 C C . SER A 1 109 ? 10.546 5.112 -20.272 1.00 89.25 109 SER A C 1
ATOM 881 O O . SER A 1 109 ? 9.604 4.318 -20.344 1.00 89.25 109 SER A O 1
ATOM 883 N N . LEU A 1 110 ? 11.347 5.173 -19.202 1.00 92.81 110 LEU A N 1
ATOM 884 C CA . LEU A 1 110 ? 11.277 4.239 -18.081 1.00 92.81 110 LEU A CA 1
ATOM 885 C C . LEU A 1 110 ? 9.914 4.289 -17.372 1.00 92.81 110 LEU A C 1
ATOM 887 O O . LEU A 1 110 ? 9.437 5.349 -16.967 1.00 92.81 110 LEU A O 1
ATOM 891 N N . ARG A 1 111 ? 9.298 3.116 -17.208 1.00 95.31 111 ARG A N 1
ATOM 892 C CA . ARG A 1 111 ? 8.013 2.907 -16.521 1.00 95.31 111 ARG A CA 1
ATOM 893 C C . ARG A 1 111 ? 8.141 2.003 -15.302 1.00 95.31 111 ARG A C 1
ATOM 895 O O . ARG A 1 111 ? 7.351 2.144 -14.374 1.00 95.31 111 ARG A O 1
ATOM 902 N N . VAL A 1 112 ? 9.111 1.095 -15.307 1.00 94.44 112 VAL A N 1
ATOM 903 C CA . VAL A 1 112 ? 9.363 0.124 -14.242 1.00 94.44 112 VAL A CA 1
ATOM 904 C C . VAL A 1 112 ? 10.818 0.252 -13.814 1.00 94.44 112 VAL A C 1
ATOM 906 O O . VAL A 1 112 ? 11.717 0.135 -14.644 1.00 94.44 112 VAL A O 1
ATOM 909 N N . LEU A 1 113 ? 11.043 0.498 -12.531 1.00 93.88 113 LEU A N 1
ATOM 910 C CA . LEU A 1 113 ? 12.367 0.521 -11.927 1.00 93.88 113 LEU A CA 1
ATOM 911 C C . LEU A 1 113 ? 12.361 -0.438 -10.740 1.00 93.88 113 LEU A C 1
ATOM 913 O O . LEU A 1 113 ? 11.704 -0.162 -9.736 1.00 93.88 113 LEU A O 1
ATOM 917 N N . ASN A 1 114 ? 13.070 -1.554 -10.885 1.00 91.50 114 ASN A N 1
ATOM 918 C CA . ASN A 1 114 ? 13.276 -2.512 -9.813 1.00 91.50 114 ASN A CA 1
ATOM 919 C C . ASN A 1 114 ? 14.676 -2.328 -9.209 1.00 91.50 114 ASN A C 1
ATOM 921 O O . ASN A 1 114 ? 15.684 -2.492 -9.900 1.00 91.50 114 ASN A O 1
ATOM 925 N N . LEU A 1 115 ? 14.700 -1.949 -7.932 1.00 90.69 115 LEU A N 1
ATOM 926 C CA . LEU A 1 115 ? 15.876 -1.768 -7.081 1.00 90.69 115 LEU A CA 1
ATOM 927 C C . LEU A 1 115 ? 15.775 -2.634 -5.813 1.00 90.69 115 LEU A C 1
ATOM 929 O O . LEU A 1 115 ? 16.386 -2.297 -4.799 1.00 90.69 115 LEU A O 1
ATOM 933 N N . SER A 1 116 ? 14.944 -3.680 -5.813 1.00 87.62 116 SER A N 1
ATOM 934 C CA . SER A 1 116 ? 14.757 -4.559 -4.656 1.00 87.62 116 SER A CA 1
ATOM 935 C C . SER A 1 116 ? 16.072 -5.214 -4.224 1.00 87.62 116 SER A C 1
ATOM 937 O O . SER A 1 116 ? 16.899 -5.513 -5.078 1.00 87.62 116 SER A O 1
ATOM 939 N N . ASN A 1 117 ? 16.242 -5.472 -2.925 1.00 83.44 117 ASN A N 1
ATOM 940 C CA . ASN A 1 117 ? 17.361 -6.225 -2.334 1.00 83.44 117 ASN A CA 1
ATOM 941 C C . ASN A 1 117 ? 18.772 -5.709 -2.682 1.00 83.44 117 ASN A C 1
ATOM 943 O O . ASN A 1 117 ? 19.764 -6.397 -2.480 1.00 83.44 117 ASN A O 1
ATOM 947 N N . SER A 1 118 ? 18.890 -4.459 -3.125 1.00 83.12 118 SER A N 1
ATOM 948 C CA . SER A 1 118 ? 20.153 -3.867 -3.576 1.00 83.12 118 SER A CA 1
ATOM 949 C C . SER A 1 118 ? 20.924 -3.131 -2.464 1.00 83.12 118 SER A C 1
ATOM 951 O O . SER A 1 118 ? 21.756 -2.270 -2.751 1.00 83.12 118 SER A O 1
ATOM 953 N N . GLU A 1 119 ? 20.621 -3.403 -1.187 1.00 81.75 119 GLU A N 1
ATOM 954 C CA . GLU A 1 119 ? 21.302 -2.814 -0.019 1.00 81.75 119 GLU A CA 1
ATOM 955 C C . GLU A 1 119 ? 21.315 -1.262 0.013 1.00 81.75 119 GLU A C 1
ATOM 957 O O . GLU A 1 119 ? 22.125 -0.626 0.700 1.00 81.75 119 GLU A O 1
ATOM 962 N N . PHE A 1 120 ? 20.379 -0.607 -0.692 1.00 84.12 120 PHE A N 1
ATOM 963 C CA . PHE A 1 120 ? 20.313 0.851 -0.755 1.00 84.12 120 PHE A CA 1
ATOM 964 C C . PHE A 1 120 ? 20.027 1.450 0.615 1.00 84.12 120 PHE A C 1
ATOM 966 O O . PHE A 1 120 ? 19.018 1.161 1.253 1.00 84.12 120 PHE A O 1
ATOM 973 N N . LYS A 1 121 ? 20.872 2.395 1.027 1.00 88.81 121 LYS A N 1
ATOM 974 C CA . LYS A 1 121 ? 20.620 3.233 2.210 1.00 88.81 121 LYS A CA 1
ATOM 975 C C . LYS A 1 121 ? 19.812 4.484 1.880 1.00 88.81 121 LYS A C 1
ATOM 977 O O . LYS A 1 121 ? 19.128 5.038 2.740 1.00 88.81 121 LYS A O 1
ATOM 982 N N . GLN A 1 122 ? 19.915 4.964 0.642 1.00 90.38 122 GLN A N 1
ATOM 983 C CA . GLN A 1 122 ? 19.266 6.189 0.186 1.00 90.38 122 GLN A CA 1
ATOM 984 C C . GLN A 1 122 ? 18.920 6.105 -1.298 1.00 90.38 122 GLN A C 1
ATOM 986 O O . GLN A 1 122 ? 19.714 5.637 -2.110 1.00 90.38 122 GLN A O 1
ATOM 991 N N . LEU A 1 123 ? 17.756 6.647 -1.653 1.00 93.56 123 LEU A N 1
ATOM 992 C CA . LEU A 1 123 ? 17.351 6.859 -3.037 1.00 93.56 123 LEU A CA 1
ATOM 993 C C . LEU A 1 123 ? 17.651 8.304 -3.452 1.00 93.56 123 LEU A C 1
ATOM 995 O O . LEU A 1 123 ? 17.210 9.255 -2.801 1.00 93.56 123 LEU A O 1
ATOM 999 N N . SER A 1 124 ? 18.379 8.479 -4.556 1.00 93.38 124 SER A N 1
ATOM 1000 C CA . SER A 1 124 ? 18.713 9.812 -5.074 1.00 93.38 124 SER A CA 1
ATOM 1001 C C . SER A 1 124 ? 17.465 10.629 -5.426 1.00 93.38 124 SER A C 1
ATOM 1003 O O . SER A 1 124 ? 16.490 10.121 -5.982 1.00 93.38 124 SER A O 1
ATOM 1005 N N . SER A 1 125 ? 17.526 11.942 -5.185 1.00 94.38 125 SER A N 1
ATOM 1006 C CA . SER A 1 125 ? 16.438 12.869 -5.516 1.00 94.38 125 SER A CA 1
ATOM 1007 C C . SER A 1 125 ? 16.118 12.944 -7.018 1.00 94.38 125 SER A C 1
ATOM 1009 O O . SER A 1 125 ? 15.008 13.345 -7.375 1.00 94.38 125 SER A O 1
ATOM 1011 N N . SER A 1 126 ? 17.043 12.515 -7.885 1.00 94.81 126 SER A N 1
ATOM 1012 C CA . SER A 1 126 ? 16.842 12.429 -9.338 1.00 94.81 126 SER A CA 1
ATOM 1013 C C . SER A 1 126 ? 15.746 11.442 -9.740 1.00 94.81 126 SER A C 1
ATOM 1015 O O . SER A 1 126 ? 15.242 11.534 -10.853 1.00 94.81 126 SER A O 1
ATOM 1017 N N . VAL A 1 127 ? 15.311 10.540 -8.846 1.00 95.00 127 VAL A N 1
ATOM 1018 C CA . VAL A 1 127 ? 14.157 9.664 -9.115 1.00 95.00 127 VAL A CA 1
ATOM 1019 C C . VAL A 1 127 ? 12.907 10.468 -9.482 1.00 95.00 127 VAL A C 1
ATOM 1021 O O . VAL A 1 127 ? 12.110 10.030 -10.300 1.00 95.00 127 VAL A O 1
ATOM 1024 N N . GLY A 1 128 ? 12.765 11.686 -8.943 1.00 94.12 128 GLY A N 1
ATOM 1025 C CA . GLY A 1 128 ? 11.654 12.583 -9.263 1.00 94.12 128 GLY A CA 1
ATOM 1026 C C . GLY A 1 128 ? 11.676 13.156 -10.683 1.00 94.12 128 GLY A C 1
ATOM 1027 O O . GLY A 1 128 ? 10.716 13.823 -11.061 1.00 94.12 128 GLY A O 1
ATOM 1028 N N . ASP A 1 129 ? 12.747 12.927 -11.447 1.00 93.12 129 ASP A N 1
ATOM 1029 C CA . ASP A 1 129 ? 12.879 13.365 -12.839 1.00 93.12 129 ASP A CA 1
ATOM 1030 C C . ASP A 1 129 ? 12.390 12.280 -13.829 1.00 93.12 129 ASP A C 1
ATOM 1032 O O . ASP A 1 129 ? 12.157 12.569 -15.001 1.00 93.12 129 ASP A O 1
ATOM 1036 N N . VAL A 1 130 ? 12.134 11.048 -13.360 1.00 93.62 130 VAL A N 1
ATOM 1037 C CA . VAL A 1 130 ? 11.610 9.930 -14.168 1.00 93.62 130 VAL A CA 1
ATOM 1038 C C . VAL A 1 130 ? 10.081 9.984 -14.242 1.00 93.62 130 VAL A C 1
ATOM 1040 O O . VAL A 1 130 ? 9.368 9.120 -13.744 1.00 93.62 130 VAL A O 1
ATOM 1043 N N . VAL A 1 131 ? 9.543 11.037 -14.852 1.00 92.44 131 VAL A N 1
ATOM 1044 C CA . VAL A 1 131 ? 8.108 11.384 -14.780 1.00 92.44 131 VAL A CA 1
ATOM 1045 C C . VAL A 1 131 ? 7.145 10.333 -15.356 1.00 92.44 131 VAL A C 1
ATOM 1047 O O . VAL A 1 131 ? 5.953 10.356 -15.044 1.00 92.44 131 VAL A O 1
ATOM 1050 N N . HIS A 1 132 ? 7.636 9.407 -16.183 1.00 94.75 132 HIS A N 1
ATOM 1051 C CA . HIS A 1 132 ? 6.853 8.303 -16.750 1.00 94.75 132 HIS A CA 1
ATOM 1052 C C . HIS A 1 132 ? 6.840 7.041 -15.881 1.00 94.75 132 HIS A C 1
ATOM 1054 O O . HIS A 1 132 ? 6.146 6.082 -16.233 1.00 94.75 132 HIS A O 1
ATOM 1060 N N . LEU A 1 133 ? 7.563 7.043 -14.755 1.00 96.94 133 LEU A N 1
ATOM 1061 C CA . LEU A 1 133 ? 7.647 5.904 -13.856 1.00 96.94 133 LEU A CA 1
ATOM 1062 C C . LEU A 1 133 ? 6.272 5.572 -13.271 1.00 96.94 133 LEU A C 1
ATOM 1064 O O . LEU A 1 133 ? 5.539 6.450 -12.815 1.00 96.94 133 LEU A O 1
ATOM 1068 N N . ARG A 1 134 ? 5.937 4.283 -13.294 1.00 97.69 134 ARG A N 1
ATOM 1069 C CA . ARG A 1 134 ? 4.660 3.730 -12.828 1.00 97.69 134 ARG A CA 1
ATOM 1070 C C . ARG A 1 134 ? 4.831 2.650 -11.777 1.00 97.69 134 ARG A C 1
ATOM 1072 O O . ARG A 1 134 ? 3.942 2.480 -10.953 1.00 97.69 134 ARG A O 1
ATOM 1079 N N . TYR A 1 135 ? 5.957 1.954 -11.788 1.00 97.25 135 TYR A N 1
ATOM 1080 C CA . TYR A 1 135 ? 6.300 0.944 -10.802 1.00 97.25 135 TYR A CA 1
ATOM 1081 C C . TYR A 1 135 ? 7.700 1.224 -10.268 1.00 97.25 135 TYR A C 1
ATOM 1083 O O . TYR A 1 135 ? 8.647 1.336 -11.051 1.00 97.25 135 TYR A O 1
ATOM 1091 N N . LEU A 1 136 ? 7.805 1.353 -8.950 1.00 97.00 136 LEU A N 1
ATOM 1092 C CA . LEU A 1 136 ? 9.063 1.500 -8.236 1.00 97.00 136 LEU A CA 1
ATOM 1093 C C . LEU A 1 136 ? 9.105 0.473 -7.114 1.00 97.00 136 LEU A C 1
ATOM 1095 O O . LEU A 1 136 ? 8.302 0.553 -6.185 1.00 97.00 136 LEU A O 1
ATOM 1099 N N . ASP A 1 137 ? 10.050 -0.451 -7.212 1.00 94.75 137 ASP A N 1
ATOM 1100 C CA . ASP A 1 137 ? 10.316 -1.442 -6.178 1.00 94.75 137 ASP A CA 1
ATOM 1101 C C . ASP A 1 137 ? 11.645 -1.127 -5.503 1.00 94.75 137 ASP A C 1
ATOM 1103 O O . ASP A 1 137 ? 12.689 -1.038 -6.148 1.00 94.75 137 ASP A O 1
ATOM 1107 N N . LEU A 1 138 ? 11.559 -0.869 -4.206 1.00 94.62 138 LEU A N 1
ATOM 1108 C CA . LEU A 1 138 ? 12.658 -0.561 -3.300 1.00 94.62 138 LEU A CA 1
ATOM 1109 C C . LEU A 1 138 ? 12.688 -1.557 -2.142 1.00 94.62 138 LEU A C 1
ATOM 1111 O O . LEU A 1 138 ? 13.316 -1.293 -1.118 1.00 94.62 138 LEU A O 1
ATOM 1115 N N . SER A 1 139 ? 11.993 -2.676 -2.273 1.00 91.69 139 SER A N 1
ATOM 1116 C CA . SER A 1 139 ? 11.846 -3.640 -1.202 1.00 91.69 139 SER A CA 1
ATOM 1117 C C . SER A 1 139 ? 13.153 -4.279 -0.754 1.00 91.69 139 SER A C 1
ATOM 1119 O O . SER A 1 139 ? 14.126 -4.321 -1.501 1.00 91.69 139 SER A O 1
ATOM 1121 N N . GLY A 1 140 ? 13.202 -4.732 0.498 1.00 88.94 140 GLY A N 1
ATOM 1122 C CA . GLY A 1 140 ? 14.376 -5.394 1.071 1.00 88.94 140 GLY A CA 1
ATOM 1123 C C . GLY A 1 140 ? 15.637 -4.523 1.146 1.00 88.94 140 GLY A C 1
ATOM 1124 O O . GLY A 1 140 ? 16.733 -5.041 1.330 1.00 88.94 140 GLY A O 1
ATOM 1125 N N . ASN A 1 141 ? 15.515 -3.200 1.003 1.00 91.00 141 ASN A N 1
ATOM 1126 C CA . ASN A 1 141 ? 16.638 -2.274 1.148 1.00 91.00 141 ASN A CA 1
ATOM 1127 C C . ASN A 1 141 ? 16.741 -1.698 2.572 1.00 91.00 141 ASN A C 1
ATOM 1129 O O . ASN A 1 141 ? 15.799 -1.717 3.361 1.00 91.00 141 ASN A O 1
ATOM 1133 N N . LYS A 1 142 ? 17.876 -1.069 2.892 1.00 92.00 142 LYS A N 1
ATOM 1134 C CA . LYS A 1 142 ? 18.138 -0.403 4.186 1.00 92.00 142 LYS A CA 1
ATOM 1135 C C . LYS A 1 142 ? 17.828 1.099 4.139 1.00 92.00 142 LYS A C 1
ATOM 1137 O O . LYS A 1 142 ? 18.536 1.915 4.730 1.00 92.00 142 LYS A O 1
ATOM 1142 N N . ILE A 1 143 ? 16.782 1.486 3.403 1.00 94.06 143 ILE A N 1
ATOM 1143 C CA . ILE A 1 143 ? 16.427 2.893 3.180 1.00 94.06 143 ILE A CA 1
ATOM 1144 C C . ILE A 1 143 ? 15.817 3.490 4.448 1.00 94.06 143 ILE A C 1
ATOM 1146 O O . ILE A 1 143 ? 14.795 3.014 4.930 1.00 94.06 143 ILE A O 1
ATOM 1150 N N . CYS A 1 144 ? 16.389 4.589 4.948 1.00 94.62 144 CYS A N 1
ATOM 1151 C CA . CYS A 1 144 ? 15.857 5.268 6.138 1.00 94.62 144 CYS A CA 1
ATOM 1152 C C . CYS A 1 144 ? 14.702 6.235 5.828 1.00 94.62 144 CYS A C 1
ATOM 1154 O O . CYS A 1 144 ? 13.830 6.472 6.666 1.00 94.62 144 CYS A O 1
ATOM 1156 N N . SER A 1 145 ? 14.723 6.848 4.640 1.00 94.88 145 SER A N 1
ATOM 1157 C CA . SER A 1 145 ? 13.703 7.792 4.172 1.00 94.88 145 SER A CA 1
ATOM 1158 C C . SER A 1 145 ? 13.727 7.924 2.648 1.00 94.88 145 SER A C 1
ATOM 1160 O O . SER A 1 145 ? 14.759 7.710 2.009 1.00 94.88 145 SER A O 1
ATOM 1162 N N . LEU A 1 146 ? 12.597 8.323 2.063 1.00 97.06 146 LEU A N 1
ATOM 1163 C CA . LEU A 1 146 ? 12.484 8.595 0.629 1.00 97.06 146 LEU A CA 1
ATOM 1164 C C . LEU A 1 146 ? 12.677 10.092 0.325 1.00 97.06 146 LEU A C 1
ATOM 1166 O O . LEU A 1 146 ? 12.215 10.948 1.090 1.00 97.06 146 LEU A O 1
ATOM 1170 N N . PRO A 1 147 ? 13.298 10.456 -0.813 1.00 96.06 147 PRO A N 1
ATOM 1171 C CA . PRO A 1 147 ? 13.508 11.852 -1.171 1.00 96.06 147 PRO A CA 1
ATOM 1172 C C . PRO A 1 147 ? 12.175 12.559 -1.441 1.00 96.06 147 PRO A C 1
ATOM 1174 O O . PRO A 1 147 ? 11.309 12.039 -2.142 1.00 96.06 147 PRO A O 1
ATOM 1177 N N . LYS A 1 148 ? 12.034 13.816 -0.995 1.00 96.44 148 LYS A N 1
ATOM 1178 C CA . LYS A 1 148 ? 10.824 14.634 -1.249 1.00 96.44 148 LYS A CA 1
ATOM 1179 C C . LYS A 1 148 ? 10.463 14.733 -2.739 1.00 96.44 148 LYS A C 1
ATOM 1181 O O . LYS A 1 148 ? 9.288 14.849 -3.076 1.00 96.44 148 LYS A O 1
ATOM 1186 N N . ARG A 1 149 ? 11.463 14.688 -3.634 1.00 97.06 149 ARG A N 1
ATOM 1187 C CA . ARG A 1 149 ? 11.258 14.742 -5.093 1.00 97.06 149 ARG A CA 1
ATOM 1188 C C . ARG A 1 149 ? 10.526 13.512 -5.646 1.00 97.06 149 ARG A C 1
ATOM 1190 O O . ARG A 1 149 ? 9.930 13.643 -6.706 1.00 97.06 149 ARG A O 1
ATOM 1197 N N . LEU A 1 150 ? 10.474 12.384 -4.927 1.00 97.81 150 LEU A N 1
ATOM 1198 C CA . LEU A 1 150 ? 9.662 11.218 -5.309 1.00 97.81 150 LEU A CA 1
ATOM 1199 C C . LEU A 1 150 ? 8.181 11.592 -5.477 1.00 97.81 150 LEU A C 1
ATOM 1201 O O . LEU A 1 150 ? 7.519 11.104 -6.384 1.00 97.81 150 LEU A O 1
ATOM 1205 N N . CYS A 1 151 ? 7.679 12.551 -4.692 1.00 97.25 151 CYS A N 1
ATOM 1206 C CA . CYS A 1 151 ? 6.302 13.045 -4.789 1.00 97.25 151 CYS A CA 1
ATOM 1207 C C . CYS A 1 151 ? 5.991 13.823 -6.087 1.00 97.25 151 CYS A C 1
ATOM 1209 O O . CYS A 1 151 ? 4.870 14.304 -6.243 1.00 97.25 151 CYS A O 1
ATOM 1211 N N . LYS A 1 152 ? 6.958 13.980 -7.008 1.00 96.88 152 LYS A N 1
ATOM 1212 C CA . LYS A 1 152 ? 6.728 14.495 -8.370 1.00 96.88 152 LYS A CA 1
ATOM 1213 C C . LYS A 1 152 ? 6.226 13.421 -9.342 1.00 96.88 152 LYS A C 1
ATOM 1215 O O . LYS A 1 152 ? 5.738 13.769 -10.413 1.00 96.88 152 LYS A O 1
ATOM 1220 N N . LEU A 1 153 ? 6.327 12.141 -8.984 1.00 97.12 153 LEU A N 1
ATOM 1221 C CA . LEU A 1 153 ? 5.961 11.013 -9.8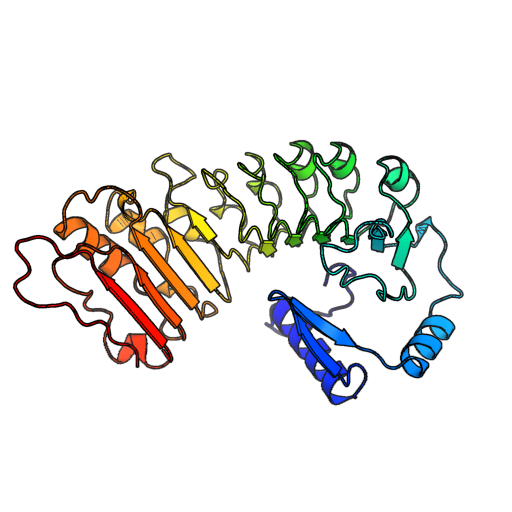40 1.00 97.12 153 LEU A CA 1
ATOM 1222 C C . LEU A 1 153 ? 4.441 10.803 -9.895 1.00 97.12 153 LEU A C 1
ATOM 1224 O O . LEU A 1 153 ? 3.913 9.816 -9.400 1.00 97.12 153 LEU A O 1
ATOM 1228 N N . GLN A 1 154 ? 3.712 11.735 -10.507 1.00 95.50 154 GLN A N 1
ATOM 1229 C CA . GLN A 1 154 ? 2.242 11.709 -10.557 1.00 95.50 154 GLN A CA 1
ATOM 1230 C C . GLN A 1 154 ? 1.662 10.485 -11.288 1.00 95.50 154 GLN A C 1
ATOM 1232 O O . GLN A 1 154 ? 0.505 10.141 -11.060 1.00 95.50 154 GLN A O 1
ATOM 1237 N N . ASN A 1 155 ? 2.463 9.820 -12.128 1.00 96.69 155 ASN A N 1
ATOM 1238 C CA . ASN A 1 155 ? 2.104 8.590 -12.838 1.00 96.69 155 ASN A CA 1
ATOM 1239 C C . ASN A 1 155 ? 2.433 7.308 -12.057 1.00 96.69 155 ASN A C 1
ATOM 1241 O O . ASN A 1 155 ? 2.147 6.218 -12.558 1.00 96.69 155 ASN A O 1
ATOM 1245 N N . LEU A 1 156 ? 3.037 7.413 -10.866 1.00 98.19 156 LEU A N 1
ATOM 1246 C CA . LEU A 1 156 ? 3.399 6.248 -10.068 1.00 98.19 156 LEU A CA 1
ATOM 1247 C C . LEU A 1 156 ? 2.129 5.515 -9.633 1.00 98.19 156 LEU A C 1
ATOM 1249 O O . LEU A 1 156 ? 1.271 6.098 -8.981 1.00 98.19 156 LEU A O 1
ATOM 1253 N N . GLN A 1 157 ? 2.018 4.245 -10.015 1.00 97.81 157 GLN A N 1
ATOM 1254 C CA . GLN A 1 157 ? 0.891 3.362 -9.715 1.00 97.81 157 GLN A CA 1
ATOM 1255 C C . GLN A 1 157 ? 1.231 2.387 -8.591 1.00 97.81 157 GLN A C 1
ATOM 1257 O O . GLN A 1 157 ? 0.349 1.974 -7.846 1.00 97.81 157 GLN A O 1
ATOM 1262 N N . THR A 1 158 ? 2.494 1.995 -8.457 1.00 97.75 158 THR A N 1
ATOM 1263 C CA . THR A 1 158 ? 2.952 1.076 -7.414 1.00 97.75 158 THR A CA 1
ATOM 1264 C C . THR A 1 158 ? 4.264 1.566 -6.831 1.00 97.75 158 THR A C 1
ATOM 1266 O O . THR A 1 158 ? 5.211 1.840 -7.572 1.00 97.75 158 THR A O 1
ATOM 1269 N N . LEU A 1 159 ? 4.280 1.694 -5.508 1.00 97.88 159 LEU A N 1
ATOM 1270 C CA . LEU A 1 159 ? 5.470 1.915 -4.703 1.00 97.88 159 LEU A CA 1
ATOM 1271 C C . LEU A 1 159 ? 5.575 0.758 -3.715 1.00 97.88 159 LEU A C 1
ATOM 1273 O O . LEU A 1 159 ? 4.749 0.658 -2.804 1.00 97.88 159 LEU A O 1
ATOM 1277 N N . ASP A 1 160 ? 6.571 -0.093 -3.923 1.00 95.81 160 ASP A N 1
ATOM 1278 C CA . ASP A 1 160 ? 6.854 -1.217 -3.045 1.00 95.81 160 ASP A CA 1
ATOM 1279 C C . ASP A 1 160 ? 8.087 -0.928 -2.181 1.00 95.81 160 ASP A C 1
ATOM 1281 O O . ASP A 1 160 ? 9.164 -0.603 -2.680 1.00 95.81 160 ASP A O 1
ATOM 1285 N N . LEU A 1 161 ? 7.887 -0.982 -0.868 1.00 95.38 161 LEU A N 1
ATOM 1286 C CA . LEU A 1 161 ? 8.865 -0.736 0.184 1.00 95.38 161 LEU A CA 1
ATOM 1287 C C . LEU A 1 161 ? 8.891 -1.896 1.186 1.00 95.38 161 LEU A C 1
ATOM 1289 O O . LEU A 1 161 ? 9.427 -1.717 2.278 1.00 95.38 161 LEU A O 1
ATOM 1293 N N . HIS A 1 162 ? 8.290 -3.055 0.884 1.00 90.56 162 HIS A N 1
ATOM 1294 C CA . HIS A 1 162 ? 8.236 -4.147 1.857 1.00 90.56 162 HIS A CA 1
ATOM 1295 C C . HIS A 1 162 ? 9.632 -4.513 2.369 1.00 90.56 162 HIS A C 1
ATOM 1297 O O . HIS A 1 162 ? 10.624 -4.457 1.641 1.00 90.56 162 HIS A O 1
ATOM 1303 N N . ASN A 1 163 ? 9.713 -4.879 3.645 1.00 91.25 163 ASN A N 1
ATOM 1304 C CA . ASN A 1 163 ? 10.954 -5.248 4.319 1.00 91.25 163 ASN A CA 1
ATOM 1305 C C . ASN A 1 163 ? 12.052 -4.160 4.266 1.00 91.25 163 ASN A C 1
ATOM 1307 O O . ASN A 1 163 ? 13.240 -4.466 4.359 1.00 91.25 163 ASN A O 1
ATOM 1311 N N . CYS A 1 164 ? 11.683 -2.876 4.153 1.00 93.75 164 CYS A N 1
ATOM 1312 C CA . CYS A 1 164 ? 12.611 -1.769 4.394 1.00 93.75 164 CYS A CA 1
ATOM 1313 C C . CYS A 1 164 ? 12.768 -1.520 5.899 1.00 93.75 164 CYS A C 1
ATOM 1315 O O . CYS A 1 164 ? 12.199 -0.585 6.465 1.00 93.75 164 CYS A O 1
ATOM 1317 N N . GLN A 1 165 ? 13.574 -2.348 6.563 1.00 92.00 165 GLN A N 1
ATOM 1318 C CA . GLN A 1 165 ? 13.664 -2.407 8.030 1.00 92.00 165 GLN A CA 1
ATOM 1319 C C . GLN A 1 165 ? 14.197 -1.132 8.705 1.00 92.00 165 GLN A C 1
ATOM 1321 O O . GLN A 1 165 ? 14.106 -0.993 9.918 1.00 92.00 165 GLN A O 1
ATOM 1326 N N . SER A 1 166 ? 14.767 -0.191 7.947 1.00 95.19 166 SER A N 1
ATOM 1327 C CA . SER A 1 166 ? 15.225 1.110 8.464 1.00 95.19 166 SER A CA 1
ATOM 1328 C C . SER A 1 166 ? 14.260 2.265 8.164 1.00 95.19 166 SER A C 1
ATOM 1330 O O . SER A 1 166 ? 14.485 3.389 8.622 1.00 95.19 166 SER A O 1
ATOM 1332 N N . LEU A 1 167 ? 13.188 2.023 7.399 1.00 96.06 167 LEU A N 1
ATOM 1333 C CA . LEU A 1 167 ? 12.275 3.067 6.947 1.00 96.06 167 LEU A CA 1
ATOM 1334 C C . LEU A 1 167 ? 11.353 3.502 8.089 1.00 96.06 167 LEU A C 1
ATOM 1336 O O . LEU A 1 167 ? 10.421 2.795 8.460 1.00 96.06 167 LEU A O 1
ATOM 1340 N N . SER A 1 168 ? 11.591 4.701 8.618 1.00 94.69 168 SER A N 1
ATOM 1341 C CA . SER A 1 168 ? 10.864 5.231 9.785 1.00 94.69 168 SER A CA 1
ATOM 1342 C C . SER A 1 168 ? 9.727 6.196 9.434 1.00 94.69 168 SER A C 1
ATOM 1344 O O . SER A 1 168 ? 8.833 6.437 10.254 1.00 94.69 168 SER A O 1
ATOM 1346 N N . CYS A 1 169 ? 9.753 6.773 8.227 1.00 94.75 169 CYS A N 1
ATOM 1347 C CA . CYS A 1 169 ? 8.726 7.693 7.747 1.00 94.75 169 CYS A CA 1
ATOM 1348 C C . CYS A 1 169 ? 8.606 7.717 6.216 1.00 94.75 169 CYS A C 1
ATOM 1350 O O . CYS A 1 169 ? 9.585 7.580 5.478 1.00 94.75 169 CYS A O 1
ATOM 1352 N N . LEU A 1 170 ? 7.386 7.978 5.741 1.00 96.56 170 LEU A N 1
ATOM 1353 C CA . LEU A 1 170 ? 7.098 8.287 4.341 1.00 96.56 170 LEU A CA 1
ATOM 1354 C C . LEU A 1 170 ? 7.129 9.810 4.094 1.00 96.56 170 LEU A C 1
ATOM 1356 O O . LEU A 1 170 ? 6.886 10.601 5.013 1.00 96.56 170 LEU A O 1
ATOM 1360 N N . PRO A 1 171 ? 7.388 10.275 2.856 1.00 96.12 171 PRO A N 1
ATOM 1361 C CA . PRO A 1 171 ? 7.361 11.698 2.535 1.00 96.12 171 PRO A CA 1
ATOM 1362 C C . PRO A 1 171 ? 6.007 12.344 2.855 1.00 96.12 171 PRO A C 1
ATOM 1364 O O . PRO A 1 171 ? 4.958 11.866 2.431 1.00 96.12 171 PRO A O 1
ATOM 1367 N N . LYS A 1 172 ? 6.021 13.520 3.498 1.00 95.88 172 LYS A N 1
ATOM 1368 C CA . LYS A 1 172 ? 4.793 14.265 3.859 1.00 95.88 172 LYS A CA 1
ATOM 1369 C C . LYS A 1 172 ? 3.872 14.596 2.676 1.00 95.88 172 LYS A C 1
ATOM 1371 O O . LYS A 1 172 ? 2.707 14.905 2.883 1.00 95.88 172 LYS A O 1
ATOM 1376 N N . GLN A 1 173 ? 4.403 14.604 1.453 1.00 96.94 173 GLN A N 1
ATOM 1377 C CA . GLN A 1 173 ? 3.669 14.928 0.228 1.00 96.94 173 GLN A CA 1
ATOM 1378 C C . GLN A 1 173 ? 3.306 13.684 -0.594 1.00 96.94 173 GLN A C 1
ATOM 1380 O O . GLN A 1 173 ? 2.987 13.827 -1.772 1.00 96.94 173 GLN A O 1
ATOM 1385 N N . ILE A 1 174 ? 3.346 12.475 -0.016 1.00 96.81 174 ILE A N 1
ATOM 1386 C CA . ILE A 1 174 ? 2.982 11.248 -0.743 1.00 96.81 174 ILE A CA 1
ATOM 1387 C C . ILE A 1 174 ? 1.556 11.311 -1.305 1.00 96.81 174 ILE A C 1
ATOM 1389 O O . ILE A 1 174 ? 1.303 10.772 -2.372 1.00 96.81 174 ILE A O 1
ATOM 1393 N N . SER A 1 175 ? 0.661 12.062 -0.655 1.00 95.69 175 SER A N 1
ATOM 1394 C CA . SER A 1 175 ? -0.706 12.335 -1.112 1.00 95.69 175 SER A CA 1
ATOM 1395 C C . SER A 1 175 ? -0.789 13.068 -2.460 1.00 95.69 175 SER A C 1
ATOM 1397 O O . SER A 1 175 ? -1.865 13.153 -3.040 1.00 95.69 175 SER A O 1
ATOM 1399 N N . LYS A 1 176 ? 0.334 13.568 -3.001 1.00 97.06 176 LYS A N 1
ATOM 1400 C CA . LYS A 1 176 ? 0.423 14.102 -4.373 1.00 97.06 176 LYS A CA 1
ATOM 1401 C C . LYS A 1 176 ? 0.528 13.021 -5.452 1.00 97.06 176 LYS A C 1
ATOM 1403 O O . LYS A 1 176 ? 0.391 13.344 -6.631 1.00 97.06 176 LYS A O 1
ATOM 1408 N N . LEU A 1 177 ? 0.793 11.767 -5.086 1.00 97.56 177 LEU A N 1
ATOM 1409 C CA . LEU A 1 177 ? 0.878 10.642 -6.017 1.00 97.56 177 LEU A CA 1
ATOM 1410 C C . LEU A 1 177 ? -0.532 10.179 -6.423 1.00 97.56 177 LEU A C 1
ATOM 1412 O O . LEU A 1 177 ? -0.945 9.074 -6.103 1.00 97.56 177 LEU A O 1
ATOM 1416 N N . GLY A 1 178 ? -1.297 11.035 -7.106 1.00 95.81 178 GLY A N 1
ATOM 1417 C CA . GLY A 1 178 ? -2.728 10.813 -7.362 1.00 95.81 178 GLY A CA 1
ATOM 1418 C C . GLY A 1 178 ? -3.073 9.536 -8.145 1.00 95.81 178 GLY A C 1
ATOM 1419 O O . GLY A 1 178 ? -4.188 9.039 -8.015 1.00 95.81 178 GLY A O 1
ATOM 1420 N N . SER A 1 179 ? -2.124 8.979 -8.908 1.00 97.12 179 SER A N 1
ATOM 1421 C CA . SER A 1 179 ? -2.297 7.713 -9.640 1.00 97.12 179 SER A CA 1
ATOM 1422 C C . SER A 1 179 ? -1.912 6.468 -8.835 1.00 97.12 179 SER A C 1
ATOM 1424 O O . SER A 1 179 ? -1.989 5.361 -9.374 1.00 97.12 179 SER A O 1
ATOM 1426 N N . LEU A 1 180 ? -1.467 6.624 -7.582 1.00 98.00 180 LEU A N 1
ATOM 1427 C CA . LEU A 1 180 ? -0.966 5.516 -6.777 1.00 98.00 180 LEU A CA 1
ATOM 1428 C C . LEU A 1 180 ? -2.106 4.554 -6.450 1.00 98.00 180 LEU A C 1
ATOM 1430 O O . LEU A 1 180 ? -3.122 4.945 -5.880 1.00 98.00 180 LEU A O 1
ATOM 1434 N N . ARG A 1 181 ? -1.916 3.291 -6.830 1.00 97.31 181 ARG A N 1
ATOM 1435 C CA . ARG A 1 181 ? -2.861 2.185 -6.643 1.00 97.31 181 ARG A CA 1
ATOM 1436 C C . ARG A 1 181 ? -2.388 1.216 -5.570 1.00 97.31 181 ARG A C 1
ATOM 1438 O O . ARG A 1 181 ? -3.204 0.736 -4.794 1.00 97.31 181 ARG A O 1
ATOM 1445 N N . ASN A 1 182 ? -1.081 0.987 -5.476 1.00 97.00 182 ASN A N 1
ATOM 1446 C CA . ASN A 1 182 ? -0.488 0.090 -4.492 1.00 97.00 182 ASN A CA 1
ATOM 1447 C C . ASN A 1 182 ? 0.616 0.815 -3.724 1.00 97.00 182 ASN A C 1
ATOM 1449 O O . ASN A 1 182 ? 1.577 1.303 -4.326 1.00 97.00 182 ASN A O 1
ATOM 1453 N N . LEU A 1 183 ? 0.463 0.882 -2.405 1.00 97.38 183 LEU A N 1
ATOM 1454 C CA . LEU A 1 183 ? 1.481 1.372 -1.488 1.00 97.38 183 LEU A CA 1
ATOM 1455 C C . LEU A 1 183 ? 1.756 0.270 -0.465 1.00 97.38 183 LEU A C 1
ATOM 1457 O O . LEU A 1 183 ? 0.937 0.035 0.423 1.00 97.38 183 LEU A O 1
ATOM 1461 N N . VAL A 1 184 ? 2.892 -0.403 -0.623 1.00 94.06 184 VAL A N 1
ATOM 1462 C CA . VAL A 1 184 ? 3.278 -1.565 0.187 1.00 94.06 184 VAL A CA 1
ATOM 1463 C C . VAL A 1 184 ? 4.483 -1.183 1.029 1.00 94.06 184 VAL A C 1
ATOM 1465 O O . VAL A 1 184 ? 5.463 -0.665 0.504 1.00 94.06 184 VAL A O 1
ATOM 1468 N N . PHE A 1 185 ? 4.400 -1.387 2.338 1.00 94.06 185 PHE A N 1
ATOM 1469 C CA . PHE A 1 185 ? 5.481 -1.085 3.284 1.00 94.06 185 PHE A CA 1
ATOM 1470 C C . PHE A 1 185 ? 5.431 -2.021 4.497 1.00 94.06 185 PHE A C 1
ATOM 1472 O O . PHE A 1 185 ? 5.783 -1.640 5.613 1.00 94.06 185 PHE A O 1
ATOM 1479 N N . ASP A 1 186 ? 4.983 -3.258 4.282 1.00 89.94 186 ASP A N 1
ATOM 1480 C CA . ASP A 1 186 ? 5.000 -4.291 5.314 1.00 89.94 186 ASP A CA 1
ATOM 1481 C C . ASP A 1 186 ? 6.411 -4.477 5.868 1.00 89.94 186 ASP A C 1
ATOM 1483 O O . ASP A 1 186 ? 7.403 -4.323 5.150 1.00 89.94 186 ASP A O 1
ATOM 1487 N N . HIS A 1 187 ? 6.507 -4.785 7.160 1.00 90.12 187 HIS A N 1
ATOM 1488 C CA . HIS A 1 187 ? 7.787 -4.939 7.859 1.00 90.12 187 HIS A CA 1
ATOM 1489 C C . HIS A 1 187 ? 8.694 -3.690 7.802 1.00 90.12 187 HIS A C 1
ATOM 1491 O O . HIS A 1 187 ? 9.919 -3.798 7.851 1.00 90.12 187 HIS A O 1
ATOM 1497 N N . CYS A 1 188 ? 8.098 -2.495 7.728 1.00 93.50 188 CYS A N 1
ATOM 1498 C CA . CYS A 1 188 ? 8.790 -1.222 7.938 1.00 93.50 188 CYS A CA 1
ATOM 1499 C C . CYS A 1 188 ? 8.431 -0.640 9.317 1.00 93.50 188 CYS A C 1
ATOM 1501 O O . CYS A 1 188 ? 7.244 -0.582 9.650 1.00 93.50 188 CYS A O 1
ATOM 1503 N N . PRO A 1 189 ? 9.397 -0.138 10.109 1.00 94.00 189 PRO A N 1
ATOM 1504 C CA . PRO A 1 189 ? 9.141 0.445 11.429 1.00 94.00 189 PRO A CA 1
ATOM 1505 C C . PRO A 1 189 ? 8.610 1.889 11.328 1.00 94.00 189 PRO A C 1
ATOM 1507 O O . PRO A 1 189 ? 9.176 2.828 11.898 1.00 94.00 189 PRO A O 1
ATOM 1510 N N . LEU A 1 190 ? 7.527 2.095 10.572 1.00 94.38 190 LEU A N 1
ATOM 1511 C CA . LEU A 1 190 ? 6.917 3.413 10.430 1.00 94.38 190 LEU A CA 1
ATOM 1512 C C . LEU A 1 190 ? 6.348 3.887 11.769 1.00 94.38 190 LEU A C 1
ATOM 1514 O O . LEU A 1 190 ? 5.527 3.226 12.395 1.00 94.38 190 LEU A O 1
ATOM 1518 N N . THR A 1 191 ? 6.735 5.094 12.170 1.00 92.31 191 THR A N 1
ATOM 1519 C CA . THR A 1 191 ? 6.258 5.712 13.421 1.00 92.31 191 THR A CA 1
ATOM 1520 C C . THR A 1 191 ? 4.939 6.469 13.252 1.00 92.31 191 THR A C 1
ATOM 1522 O O . THR A 1 191 ? 4.260 6.781 14.229 1.00 92.31 191 THR A O 1
ATOM 1525 N N . SER A 1 192 ? 4.573 6.808 12.012 1.00 94.56 192 SER A N 1
ATOM 1526 C CA . SER A 1 192 ? 3.317 7.483 11.675 1.00 94.56 192 SER A CA 1
ATOM 1527 C C . SER A 1 192 ? 2.967 7.322 10.197 1.00 94.56 192 SER A C 1
ATOM 1529 O O . SER A 1 192 ? 3.854 7.224 9.344 1.00 94.56 192 SER A O 1
ATOM 1531 N N . MET A 1 193 ? 1.667 7.357 9.886 1.00 96.56 193 MET A N 1
ATOM 1532 C CA . MET A 1 193 ? 1.195 7.504 8.507 1.00 96.56 193 MET A CA 1
ATOM 1533 C C . MET A 1 193 ? 1.565 8.885 7.952 1.00 96.56 193 MET A C 1
ATOM 1535 O O . MET A 1 193 ? 1.647 9.845 8.710 1.00 96.56 193 MET A O 1
ATOM 1539 N N . PRO A 1 194 ? 1.770 9.049 6.639 1.00 95.12 194 PRO A N 1
ATOM 1540 C CA . PRO A 1 194 ? 1.879 10.371 6.036 1.00 95.12 194 PRO A CA 1
ATOM 1541 C C . PRO A 1 194 ? 0.513 11.089 6.057 1.00 95.12 194 PRO A C 1
ATOM 1543 O O . PRO A 1 194 ? -0.530 10.441 5.953 1.00 95.12 194 PRO A O 1
ATOM 1546 N N . PRO A 1 195 ? 0.487 12.431 6.157 1.00 96.69 195 PRO A N 1
ATOM 1547 C CA . PRO A 1 195 ? -0.758 13.176 6.259 1.00 96.69 195 PRO A CA 1
ATOM 1548 C C . PRO A 1 195 ? -1.580 13.116 4.971 1.00 96.69 195 PRO A C 1
ATOM 1550 O O . PRO A 1 195 ? -1.051 13.244 3.862 1.00 96.69 195 PRO A O 1
ATOM 1553 N N . ARG A 1 196 ? -2.900 13.093 5.148 1.00 97.06 196 ARG A N 1
ATOM 1554 C CA . ARG A 1 196 ? -3.915 13.165 4.099 1.00 97.06 196 ARG A CA 1
ATOM 1555 C C . ARG A 1 196 ? -3.836 12.004 3.109 1.00 97.06 196 ARG A C 1
ATOM 1557 O O . ARG A 1 196 ? -3.976 12.214 1.902 1.00 97.06 196 ARG A O 1
ATOM 1564 N N . ILE A 1 197 ? -3.564 10.791 3.599 1.00 97.25 197 ILE A N 1
ATOM 1565 C CA . ILE A 1 197 ? -3.527 9.590 2.752 1.00 97.25 197 ILE A CA 1
ATOM 1566 C C . ILE A 1 197 ? -4.877 9.360 2.050 1.00 97.25 197 ILE A C 1
ATOM 1568 O O . ILE A 1 197 ? -4.891 8.849 0.935 1.00 97.25 197 ILE A O 1
ATOM 1572 N N . GLY A 1 198 ? -5.989 9.849 2.619 1.00 97.06 198 GLY A N 1
ATOM 1573 C CA . GLY A 1 198 ? -7.321 9.790 2.016 1.00 97.06 198 GLY A CA 1
ATOM 1574 C C . GLY A 1 198 ? -7.478 10.554 0.697 1.00 97.06 198 GLY A C 1
ATOM 1575 O O . GLY A 1 198 ? -8.481 10.379 0.008 1.00 97.06 198 GLY A O 1
ATOM 1576 N N . LEU A 1 199 ? -6.498 11.384 0.314 1.00 97.31 199 LEU A N 1
ATOM 1577 C CA . LEU A 1 199 ? -6.458 12.040 -1.000 1.00 97.31 199 LEU A CA 1
ATOM 1578 C C . LEU A 1 199 ? -5.983 11.107 -2.124 1.00 97.31 199 LEU A C 1
ATOM 1580 O O . LEU A 1 199 ? -6.161 11.438 -3.295 1.00 97.31 199 LEU A O 1
ATOM 1584 N N . LEU A 1 200 ? -5.397 9.951 -1.798 1.00 97.50 200 LEU A N 1
ATOM 1585 C CA . LEU A 1 200 ? -5.009 8.929 -2.770 1.00 97.50 200 LEU A CA 1
ATOM 1586 C C . LEU A 1 200 ? -6.232 8.102 -3.190 1.00 97.50 200 LEU A C 1
ATOM 1588 O O . LEU A 1 200 ? -6.322 6.914 -2.912 1.00 97.50 200 LEU A O 1
ATOM 1592 N N . THR A 1 201 ? -7.199 8.726 -3.857 1.00 95.94 201 THR A N 1
ATOM 1593 C CA . THR A 1 201 ? -8.490 8.096 -4.195 1.00 95.94 201 THR A CA 1
ATOM 1594 C C . THR A 1 201 ? -8.375 6.904 -5.154 1.00 95.94 201 THR A C 1
ATOM 1596 O O . THR A 1 201 ? -9.281 6.074 -5.210 1.00 95.94 201 THR A O 1
ATOM 1599 N N . CYS A 1 202 ? -7.260 6.782 -5.883 1.00 96.56 202 CYS A N 1
ATOM 1600 C CA . CYS A 1 202 ? -6.952 5.608 -6.703 1.00 96.56 202 CYS A CA 1
ATOM 1601 C C . CYS A 1 202 ? -6.364 4.435 -5.902 1.00 96.56 202 CYS A C 1
ATOM 1603 O O . CYS A 1 202 ? -6.226 3.352 -6.470 1.00 96.56 202 CYS A O 1
ATOM 1605 N N . LEU A 1 203 ? -6.018 4.621 -4.623 1.00 97.62 203 LEU A N 1
ATOM 1606 C CA . LEU A 1 203 ? -5.346 3.606 -3.818 1.00 97.62 203 LEU A CA 1
ATOM 1607 C C . LEU A 1 203 ? -6.273 2.411 -3.579 1.00 97.62 203 LEU A C 1
ATOM 1609 O O . LEU A 1 203 ? -7.379 2.546 -3.054 1.00 97.62 203 LEU A O 1
ATOM 1613 N N . LYS A 1 204 ? -5.793 1.237 -3.979 1.00 96.19 204 LYS A N 1
ATOM 1614 C CA . LYS A 1 204 ? -6.466 -0.057 -3.875 1.00 96.19 204 LYS A CA 1
ATOM 1615 C C . LYS A 1 204 ? -5.826 -0.930 -2.802 1.00 96.19 204 LYS A C 1
ATOM 1617 O O . LYS A 1 204 ? -6.544 -1.632 -2.102 1.00 96.19 204 LYS A O 1
ATOM 1622 N N . THR A 1 205 ? -4.509 -0.849 -2.636 1.00 96.25 205 THR A N 1
ATOM 1623 C CA . THR A 1 205 ? -3.769 -1.673 -1.673 1.00 96.25 205 THR A CA 1
ATOM 1624 C C . THR A 1 205 ? -3.023 -0.788 -0.683 1.00 96.25 205 THR A C 1
ATOM 1626 O O . THR A 1 205 ? -2.196 0.038 -1.081 1.00 96.25 205 THR A O 1
ATOM 1629 N N . LEU A 1 206 ? -3.338 -0.983 0.598 1.00 96.81 206 LEU A N 1
ATOM 1630 C CA . LEU A 1 206 ? -2.685 -0.384 1.757 1.00 96.81 206 LEU A CA 1
ATOM 1631 C C . LEU A 1 206 ? -2.724 -1.421 2.883 1.00 96.81 206 LEU A C 1
ATOM 1633 O O . LEU A 1 206 ? -3.769 -1.610 3.501 1.00 96.81 206 LEU A O 1
ATOM 1637 N N . SER A 1 207 ? -1.612 -2.112 3.109 1.00 88.19 207 SER A N 1
ATOM 1638 C CA . SER A 1 207 ? -1.564 -3.253 4.028 1.00 88.19 207 SER A CA 1
ATOM 1639 C C . SER A 1 207 ? -1.651 -2.854 5.502 1.00 88.19 207 SER A C 1
ATOM 1641 O O . SER A 1 207 ? -2.168 -3.614 6.317 1.00 88.19 207 SER A O 1
ATOM 1643 N N . TYR A 1 208 ? -1.201 -1.646 5.847 1.00 92.88 208 TYR A N 1
ATOM 1644 C CA . TYR A 1 208 ? -1.090 -1.186 7.227 1.00 92.88 208 TYR A CA 1
ATOM 1645 C C . TYR A 1 208 ? -1.513 0.285 7.369 1.00 92.88 208 TYR A C 1
ATOM 1647 O O . TYR A 1 208 ? -1.157 1.129 6.544 1.00 92.88 208 TYR A O 1
ATOM 1655 N N . PHE A 1 209 ? -2.263 0.618 8.421 1.00 97.50 209 PHE A N 1
ATOM 1656 C CA . PHE A 1 209 ? -2.666 1.985 8.754 1.00 97.50 209 PHE A CA 1
ATOM 1657 C C . PHE A 1 209 ? -2.520 2.249 10.256 1.00 97.50 209 PHE A C 1
ATOM 1659 O O . PHE A 1 209 ? -3.262 1.710 11.074 1.00 97.50 209 PHE A O 1
ATOM 1666 N N . LEU A 1 210 ? -1.596 3.143 10.606 1.00 97.06 210 LEU A N 1
ATOM 1667 C CA . LEU A 1 210 ? -1.356 3.587 11.979 1.00 97.06 210 LEU A CA 1
ATOM 1668 C C . LEU A 1 210 ? -2.187 4.842 12.280 1.00 97.06 210 LEU A C 1
ATOM 1670 O O . LEU A 1 210 ? -1.934 5.909 11.710 1.00 97.06 210 LEU A O 1
ATOM 1674 N N . VAL A 1 211 ? -3.157 4.733 13.193 1.00 97.69 211 VAL A N 1
ATOM 1675 C CA . VAL A 1 211 ? -4.041 5.852 13.555 1.00 97.69 211 VAL A CA 1
ATOM 1676 C C . VAL A 1 211 ? -3.256 6.951 14.280 1.00 97.69 211 VAL A C 1
ATOM 1678 O O . VAL A 1 211 ? -2.566 6.717 15.277 1.00 97.69 211 VAL A O 1
ATOM 1681 N N . GLY A 1 212 ? -3.360 8.187 13.787 1.00 96.75 212 GLY A N 1
ATOM 1682 C CA . GLY A 1 212 ? -2.758 9.368 14.400 1.00 96.75 212 GLY A CA 1
ATOM 1683 C C . GLY A 1 212 ? -3.792 10.346 14.958 1.00 96.75 212 GLY A C 1
ATOM 1684 O O . GLY A 1 212 ? -4.857 10.552 14.391 1.00 96.75 212 GLY A O 1
ATOM 1685 N N . GLU A 1 213 ? -3.447 11.037 16.046 1.00 94.38 213 GLU A N 1
ATOM 1686 C CA . GLU A 1 213 ? -4.370 11.958 16.736 1.00 94.38 213 GLU A CA 1
ATOM 1687 C C . GLU A 1 213 ? -4.502 13.342 16.072 1.00 94.38 213 GLU A C 1
ATOM 1689 O O . GLU A 1 213 ? -5.376 14.143 16.432 1.00 94.38 213 GLU A O 1
ATOM 1694 N N . ARG A 1 214 ? -3.597 13.662 15.138 1.00 95.81 214 ARG A N 1
ATOM 1695 C CA . ARG A 1 214 ? -3.521 14.960 14.452 1.00 95.81 214 ARG A CA 1
ATOM 1696 C C . ARG A 1 214 ? -4.376 14.950 13.188 1.00 95.81 214 ARG A C 1
ATOM 1698 O O . ARG A 1 214 ? -4.424 13.955 12.471 1.00 95.81 214 ARG A O 1
ATOM 1705 N N . LYS A 1 215 ? -4.971 16.098 12.850 1.00 95.19 215 LYS A N 1
ATOM 1706 C CA . LYS A 1 215 ? -5.744 16.266 11.609 1.00 95.19 215 LYS A CA 1
ATOM 1707 C C . LYS A 1 215 ? -4.923 15.842 10.386 1.00 95.19 215 LYS A C 1
ATOM 1709 O O . LYS A 1 215 ? -3.788 16.291 10.215 1.00 95.19 215 LYS A O 1
ATOM 1714 N N . GLY A 1 216 ? -5.512 15.007 9.534 1.00 96.12 216 GLY A N 1
ATOM 1715 C CA . GLY A 1 216 ? -4.839 14.411 8.378 1.00 96.12 216 GLY A CA 1
ATOM 1716 C C . GLY A 1 216 ? -4.181 13.055 8.649 1.00 96.12 216 GLY A C 1
ATOM 1717 O O . GLY A 1 216 ? -3.669 12.461 7.713 1.00 96.12 216 GLY A O 1
ATOM 1718 N N . TYR A 1 217 ? -4.163 12.573 9.892 1.00 97.50 217 TYR A N 1
ATOM 1719 C CA . TYR A 1 217 ? -3.620 11.256 10.271 1.00 97.50 217 TYR A CA 1
ATOM 1720 C C . TYR A 1 217 ? -4.685 10.360 10.921 1.00 97.50 217 TYR A C 1
ATOM 1722 O O . TYR A 1 217 ? -4.406 9.231 11.312 1.00 97.50 217 TYR A O 1
ATOM 1730 N N . GLN A 1 218 ? -5.890 10.901 11.074 1.00 97.75 218 GLN A N 1
ATOM 1731 C CA . GLN A 1 218 ? -7.008 10.280 11.764 1.00 97.75 218 GLN A CA 1
ATOM 1732 C C . GLN A 1 218 ? -7.595 9.134 10.949 1.00 97.75 218 GLN A C 1
ATOM 1734 O O . GLN A 1 218 ? -7.447 9.082 9.728 1.00 97.75 218 GLN A O 1
ATOM 1739 N N . LEU A 1 219 ? -8.320 8.247 11.626 1.00 98.06 219 LEU A N 1
ATOM 1740 C CA . LEU A 1 219 ? -8.906 7.054 11.015 1.00 98.06 219 LEU A CA 1
ATOM 1741 C C . LEU A 1 219 ? -9.873 7.386 9.858 1.00 98.06 219 LEU A C 1
ATOM 1743 O O . LEU A 1 219 ? -9.951 6.649 8.874 1.00 98.06 219 LEU A O 1
ATOM 1747 N N . GLY A 1 220 ? -10.518 8.556 9.911 1.00 97.62 220 GLY A N 1
ATOM 1748 C CA . GLY A 1 220 ? -11.358 9.083 8.832 1.00 97.62 220 GLY A CA 1
ATOM 1749 C C . GLY A 1 220 ? -10.643 9.283 7.486 1.00 97.62 220 GLY A C 1
ATOM 1750 O O . GLY A 1 220 ? -11.303 9.368 6.453 1.00 97.62 220 GLY A O 1
ATOM 1751 N N . GLU A 1 221 ? -9.307 9.275 7.432 1.00 98.12 221 GLU A N 1
ATOM 1752 C CA . GLU A 1 221 ? -8.563 9.287 6.162 1.00 98.12 221 GLU A CA 1
ATOM 1753 C C . GLU A 1 221 ? -8.814 8.030 5.307 1.00 98.12 221 GLU A C 1
ATOM 1755 O O . GLU A 1 221 ? -8.630 8.066 4.093 1.00 98.12 221 GLU A O 1
ATOM 1760 N N . LEU A 1 222 ? -9.305 6.933 5.896 1.00 98.12 222 LEU A N 1
ATOM 1761 C CA . LEU A 1 222 ? -9.708 5.732 5.155 1.00 98.12 222 LEU A CA 1
ATOM 1762 C C . LEU A 1 222 ? -11.059 5.876 4.430 1.00 98.12 222 LEU A C 1
ATOM 1764 O O . LEU A 1 222 ? -11.426 4.997 3.643 1.00 98.12 222 LEU A O 1
ATOM 1768 N N . ARG A 1 223 ? -11.813 6.957 4.678 1.00 97.12 223 ARG A N 1
ATOM 1769 C CA . ARG A 1 223 ? -13.196 7.142 4.205 1.00 97.12 223 ARG A CA 1
ATOM 1770 C C . ARG A 1 223 ? -13.366 6.927 2.706 1.00 97.12 223 ARG A C 1
ATOM 1772 O O . ARG A 1 223 ? -14.275 6.215 2.285 1.00 97.12 223 ARG A O 1
ATOM 1779 N N . ASN A 1 224 ? -12.492 7.552 1.920 1.00 93.50 224 ASN A N 1
ATOM 1780 C CA . ASN A 1 224 ? -12.591 7.602 0.460 1.00 93.50 224 ASN A CA 1
ATOM 1781 C C . ASN A 1 224 ? -11.691 6.573 -0.239 1.00 93.50 224 ASN A C 1
ATOM 1783 O O . ASN A 1 224 ? -11.607 6.568 -1.465 1.00 93.50 224 ASN A O 1
ATOM 1787 N N . LEU A 1 225 ? -11.004 5.719 0.524 1.00 96.56 225 LEU A N 1
ATOM 1788 C CA . LEU A 1 225 ? -10.127 4.697 -0.031 1.00 96.56 225 LEU A CA 1
ATOM 1789 C C . LEU A 1 225 ? -10.938 3.424 -0.296 1.00 96.56 225 LEU A C 1
ATOM 1791 O O . LEU A 1 225 ? -11.423 2.780 0.638 1.00 96.56 225 LEU A O 1
ATOM 1795 N N . ASN A 1 226 ? -11.083 3.051 -1.568 1.00 93.94 226 ASN A N 1
ATOM 1796 C CA . ASN A 1 226 ? -11.734 1.804 -1.979 1.00 93.94 226 ASN A CA 1
ATOM 1797 C C . ASN A 1 226 ? -10.727 0.643 -1.938 1.00 93.94 226 ASN A C 1
ATOM 1799 O O . ASN A 1 226 ? -10.324 0.104 -2.973 1.00 93.94 226 ASN A O 1
ATOM 1803 N N . LEU A 1 227 ? -10.274 0.336 -0.722 1.00 96.19 227 LEU A N 1
ATOM 1804 C CA . LEU A 1 227 ? -9.243 -0.662 -0.472 1.00 96.19 227 LEU A CA 1
ATOM 1805 C C . LEU A 1 227 ? -9.745 -2.082 -0.749 1.00 96.19 227 LEU A C 1
ATOM 1807 O O . LEU A 1 227 ? -10.925 -2.399 -0.573 1.00 96.19 227 LEU A O 1
ATOM 1811 N N . ARG A 1 228 ? -8.814 -2.944 -1.147 1.00 94.88 228 ARG A N 1
ATOM 1812 C CA . ARG A 1 228 ? -9.022 -4.366 -1.402 1.00 94.88 228 ARG A CA 1
ATOM 1813 C C . ARG A 1 228 ? -7.959 -5.223 -0.730 1.00 94.88 228 ARG A C 1
ATOM 1815 O O . ARG A 1 228 ? -6.907 -4.734 -0.334 1.00 94.88 228 ARG A O 1
ATOM 1822 N N . GLY A 1 229 ? -8.242 -6.521 -0.640 1.00 94.38 229 GLY A N 1
ATOM 1823 C CA . GLY A 1 229 ? -7.312 -7.495 -0.076 1.00 94.38 229 GLY A CA 1
ATOM 1824 C C . GLY A 1 229 ? -7.305 -7.435 1.447 1.00 94.38 229 GLY A C 1
ATOM 1825 O O . GLY A 1 229 ? -8.300 -7.816 2.065 1.00 94.38 229 GLY A O 1
ATOM 1826 N N . ALA A 1 230 ? -6.200 -6.976 2.029 1.00 95.44 230 ALA A N 1
ATOM 1827 C CA . ALA A 1 230 ? -5.963 -6.970 3.466 1.00 95.44 230 ALA A CA 1
ATOM 1828 C C . ALA A 1 230 ? -5.592 -5.573 3.979 1.00 95.44 230 ALA A C 1
ATOM 1830 O O . ALA A 1 230 ? -4.878 -4.837 3.300 1.00 95.44 230 ALA A O 1
ATOM 1831 N N . ILE A 1 231 ? -6.046 -5.242 5.187 1.00 97.25 231 ILE A N 1
ATOM 1832 C CA . ILE A 1 231 ? -5.574 -4.082 5.949 1.00 97.25 231 ILE A CA 1
ATOM 1833 C C . ILE A 1 231 ? -5.450 -4.440 7.431 1.00 97.25 231 ILE A C 1
ATOM 1835 O O . ILE A 1 231 ? -6.343 -5.066 8.005 1.00 97.25 231 ILE A O 1
ATOM 1839 N N . SER A 1 232 ? -4.362 -3.997 8.052 1.00 97.44 232 SER A N 1
ATOM 1840 C CA . SER A 1 232 ? -4.201 -3.935 9.501 1.00 97.44 232 SER A CA 1
ATOM 1841 C C . SER A 1 232 ? -4.303 -2.483 9.963 1.00 97.44 232 SER A C 1
ATOM 1843 O O . SER A 1 232 ? -3.586 -1.612 9.467 1.00 97.44 232 SER A O 1
ATOM 1845 N N . ILE A 1 233 ? -5.233 -2.204 10.872 1.00 98.19 233 ILE A N 1
ATOM 1846 C CA . ILE A 1 233 ? -5.452 -0.888 11.472 1.00 98.19 233 ILE A CA 1
ATOM 1847 C C . ILE A 1 233 ? -4.969 -0.955 12.913 1.00 98.19 233 ILE A C 1
ATOM 1849 O O . ILE A 1 233 ? -5.482 -1.744 13.703 1.00 98.19 233 ILE A O 1
ATOM 1853 N N . THR A 1 234 ? -4.002 -0.115 13.257 1.00 96.88 234 THR A N 1
ATOM 1854 C CA . THR A 1 234 ? -3.321 -0.167 14.552 1.00 96.88 234 THR A CA 1
ATOM 1855 C C . THR A 1 234 ? -3.446 1.134 15.318 1.00 96.88 234 THR A C 1
ATOM 1857 O O . THR A 1 234 ? -3.775 2.185 14.753 1.00 96.88 234 THR A O 1
ATOM 1860 N N . HIS A 1 235 ? -3.156 1.064 16.615 1.00 96.44 235 HIS A N 1
ATOM 1861 C CA . HIS A 1 235 ? -3.325 2.166 17.555 1.00 96.44 235 HIS A CA 1
ATOM 1862 C C . HIS A 1 235 ? -4.766 2.703 17.645 1.00 96.44 235 HIS A C 1
ATOM 1864 O O . HIS A 1 235 ? -5.001 3.919 17.697 1.00 96.44 235 HIS A O 1
ATOM 1870 N N . LEU A 1 236 ? -5.759 1.811 17.633 1.00 97.00 236 LEU A N 1
ATOM 1871 C CA . LEU A 1 236 ? -7.172 2.194 17.704 1.00 97.00 236 LEU A CA 1
ATOM 1872 C C . LEU A 1 236 ? -7.548 2.907 19.016 1.00 97.00 236 LEU A C 1
ATOM 1874 O O . LEU A 1 236 ? -8.520 3.664 19.032 1.00 97.00 236 LEU A O 1
ATOM 1878 N N . GLU A 1 237 ? -6.741 2.799 20.078 1.00 94.50 237 GLU A N 1
ATOM 1879 C CA . GLU A 1 237 ? -6.889 3.578 21.319 1.00 94.50 237 GLU A CA 1
ATOM 1880 C C . GLU A 1 237 ? -6.757 5.103 21.118 1.00 94.50 237 GLU A C 1
ATOM 1882 O O . GLU A 1 237 ? -7.081 5.899 22.009 1.00 94.50 237 GLU A O 1
ATOM 1887 N N . ARG A 1 238 ? -6.265 5.537 19.949 1.00 95.50 238 ARG A N 1
ATOM 1888 C CA . ARG A 1 238 ? -6.121 6.952 19.570 1.00 95.50 238 ARG A CA 1
ATOM 1889 C C . ARG A 1 238 ? -7.367 7.547 18.915 1.00 95.50 238 ARG A C 1
ATOM 1891 O O . ARG A 1 238 ? -7.424 8.766 18.737 1.00 95.50 238 ARG A O 1
ATOM 1898 N N . VAL A 1 239 ? -8.353 6.725 18.558 1.00 96.12 239 VAL A N 1
ATOM 1899 C CA . VAL A 1 239 ? -9.615 7.187 17.968 1.00 96.12 239 VAL A CA 1
ATOM 1900 C C . VAL A 1 239 ? -10.433 7.925 19.029 1.00 96.12 239 VAL A C 1
ATOM 1902 O O . VAL A 1 239 ? -10.652 7.415 20.125 1.00 96.12 239 VAL A O 1
ATOM 1905 N N . LYS A 1 240 ? -10.891 9.146 18.726 1.00 91.88 240 LYS A N 1
ATOM 1906 C CA . LYS A 1 240 ? -11.494 10.030 19.743 1.00 91.88 240 LYS A CA 1
ATOM 1907 C C . LYS A 1 240 ? -12.988 9.816 19.960 1.00 91.88 240 LYS A C 1
ATOM 1909 O O . LYS A 1 240 ? -13.527 10.316 20.941 1.00 91.88 240 LYS A O 1
ATOM 1914 N N . SER A 1 241 ? -13.672 9.179 19.011 1.00 94.38 241 SER A N 1
ATOM 1915 C CA . SER A 1 241 ? -15.118 8.950 19.071 1.00 94.38 241 SER A CA 1
ATOM 1916 C C . SER A 1 241 ? -15.566 7.870 18.088 1.00 94.38 241 SER A C 1
ATOM 1918 O O . SER A 1 241 ? -14.910 7.617 17.077 1.00 94.38 241 SER A O 1
ATOM 1920 N N . ASP A 1 242 ? -16.753 7.317 18.321 1.00 95.38 242 ASP A N 1
ATOM 1921 C CA . ASP A 1 242 ? -17.441 6.430 17.379 1.00 95.38 242 ASP A CA 1
ATOM 1922 C C . ASP A 1 242 ? -17.757 7.120 16.040 1.00 95.38 242 ASP A C 1
ATOM 1924 O O . ASP A 1 242 ? -17.798 6.469 14.998 1.00 95.38 242 ASP A O 1
ATOM 1928 N N . ARG A 1 243 ? -17.954 8.446 16.044 1.00 96.44 243 ARG A N 1
ATOM 1929 C CA . ARG A 1 243 ? -18.157 9.240 14.822 1.00 96.44 243 ARG A CA 1
ATOM 1930 C C . ARG A 1 243 ? -16.924 9.204 13.923 1.00 96.44 243 ARG A C 1
ATOM 1932 O O . ARG A 1 243 ? -17.069 8.950 12.734 1.00 96.44 243 ARG A O 1
ATOM 1939 N N . GLU A 1 244 ? -15.735 9.400 14.493 1.00 96.06 244 GLU A N 1
ATOM 1940 C CA . GLU A 1 244 ? -14.464 9.286 13.761 1.00 96.06 244 GLU A CA 1
ATOM 1941 C C . GLU A 1 244 ? -14.257 7.860 13.231 1.00 96.06 244 GLU A C 1
ATOM 1943 O O . GLU A 1 244 ? -13.886 7.677 12.075 1.00 96.06 244 GLU A O 1
ATOM 1948 N N . ALA A 1 245 ? -14.553 6.842 14.043 1.00 97.62 245 ALA A N 1
ATOM 1949 C CA . ALA A 1 245 ? -14.475 5.447 13.614 1.00 97.62 245 ALA A CA 1
ATOM 1950 C C . ALA A 1 245 ? -15.413 5.145 12.430 1.00 97.62 245 ALA A C 1
ATOM 1952 O O . ALA A 1 245 ? -14.993 4.535 11.445 1.00 97.62 245 ALA A O 1
ATOM 1953 N N . LYS A 1 246 ? -16.658 5.642 12.471 1.00 97.69 246 LYS A N 1
ATOM 1954 C CA . LYS A 1 246 ? -17.635 5.500 11.375 1.00 97.69 246 LYS A CA 1
ATOM 1955 C C . LYS A 1 246 ? -17.146 6.128 10.069 1.00 97.69 246 LYS A C 1
ATOM 1957 O O . LYS A 1 246 ? -17.493 5.630 8.999 1.00 97.69 246 LYS A O 1
ATOM 1962 N N . GLU A 1 247 ? -16.328 7.182 10.123 1.00 97.19 247 GLU A N 1
ATOM 1963 C CA . GLU A 1 247 ? -15.779 7.811 8.916 1.00 97.19 247 GLU A CA 1
ATOM 1964 C C . GLU A 1 247 ? -14.873 6.870 8.120 1.00 97.19 247 GLU A C 1
ATOM 1966 O O . GLU A 1 247 ? -14.861 6.975 6.896 1.00 97.19 247 GLU A O 1
ATOM 1971 N N . ALA A 1 248 ? -14.182 5.910 8.752 1.00 97.69 248 ALA A N 1
ATOM 1972 C CA . ALA A 1 248 ? -13.388 4.926 8.012 1.00 97.69 248 ALA A CA 1
ATOM 1973 C C . ALA A 1 248 ? -14.229 4.066 7.066 1.00 97.69 248 ALA A C 1
ATOM 1975 O O . ALA A 1 248 ? -13.673 3.522 6.113 1.00 97.69 248 ALA A O 1
ATOM 1976 N N . ASN A 1 249 ? -15.548 3.967 7.279 1.00 97.44 249 ASN A N 1
ATOM 1977 C CA . ASN A 1 249 ? -16.499 3.379 6.338 1.00 97.44 249 ASN A CA 1
ATOM 1978 C C . ASN A 1 249 ? -16.063 1.985 5.836 1.00 97.44 249 ASN A C 1
ATOM 1980 O O . ASN A 1 249 ? -15.973 1.734 4.630 1.00 97.44 249 ASN A O 1
ATOM 1984 N N . LEU A 1 250 ? -15.697 1.093 6.764 1.00 97.88 250 LEU A N 1
ATOM 1985 C CA . LEU A 1 250 ? -15.236 -0.265 6.439 1.00 97.88 250 LEU A CA 1
ATOM 1986 C C . LEU A 1 250 ? -16.345 -1.114 5.806 1.00 97.88 250 LEU A C 1
ATOM 1988 O O . LEU A 1 250 ? -16.073 -1.944 4.940 1.00 97.88 250 LEU A O 1
ATOM 1992 N N . SER A 1 251 ? -17.599 -0.848 6.165 1.00 96.50 251 SER A N 1
ATOM 1993 C CA . SER A 1 251 ? -18.777 -1.514 5.612 1.00 96.50 251 SER A CA 1
ATOM 1994 C C . SER A 1 251 ? -18.993 -1.263 4.120 1.00 96.50 251 SER A C 1
ATOM 1996 O O . SER A 1 251 ? -19.677 -2.061 3.492 1.00 96.50 251 SER A O 1
ATOM 1998 N N . ALA A 1 252 ? -18.410 -0.212 3.532 1.00 96.50 252 ALA A N 1
ATOM 1999 C CA . ALA A 1 252 ? -18.476 0.051 2.091 1.00 96.50 252 ALA A CA 1
ATOM 2000 C C . ALA A 1 252 ? -17.337 -0.607 1.287 1.00 96.50 252 ALA A C 1
ATOM 2002 O O . ALA A 1 252 ? -17.366 -0.603 0.057 1.00 96.50 252 ALA A O 1
ATOM 2003 N N . LYS A 1 253 ? -16.320 -1.174 1.950 1.00 96.38 253 LYS A N 1
ATOM 2004 C CA . LYS A 1 253 ? -15.127 -1.746 1.302 1.00 96.38 253 LYS A CA 1
ATOM 2005 C C . LYS A 1 253 ? -15.362 -3.213 0.929 1.00 96.38 253 LYS A C 1
ATOM 2007 O O . LYS A 1 253 ? -14.804 -4.121 1.535 1.00 96.38 253 LYS A O 1
ATOM 2012 N N . ALA A 1 254 ? -16.200 -3.447 -0.082 1.00 95.12 254 ALA A N 1
ATOM 2013 C CA . ALA A 1 254 ? -16.662 -4.786 -0.474 1.00 95.12 254 ALA A CA 1
ATOM 2014 C C . ALA A 1 254 ? -15.563 -5.756 -0.949 1.00 95.12 254 ALA A C 1
ATOM 2016 O O . ALA A 1 254 ? -15.775 -6.968 -0.929 1.00 95.12 254 ALA A O 1
ATOM 2017 N N . ASN A 1 255 ? -14.410 -5.224 -1.367 1.00 94.62 255 ASN A N 1
ATOM 2018 C CA . ASN A 1 255 ? -13.262 -5.991 -1.859 1.00 94.62 255 ASN A CA 1
ATOM 2019 C C . ASN A 1 255 ? -12.202 -6.265 -0.778 1.00 94.62 255 ASN A C 1
ATOM 2021 O O . ASN A 1 255 ? -11.131 -6.802 -1.083 1.00 94.62 255 ASN A O 1
ATOM 2025 N N . LEU A 1 256 ? -12.453 -5.849 0.465 1.00 95.62 256 LEU A N 1
ATOM 2026 C CA . LEU A 1 256 ? -11.595 -6.140 1.603 1.00 95.62 256 LEU A CA 1
ATOM 2027 C C . LEU A 1 256 ? -11.984 -7.504 2.187 1.00 95.62 256 LEU A C 1
ATOM 2029 O O . LEU A 1 256 ? -13.120 -7.708 2.611 1.00 95.62 256 LEU A O 1
ATOM 2033 N N . HIS A 1 257 ? -11.036 -8.436 2.199 1.00 95.50 257 HIS A N 1
ATOM 2034 C CA . HIS A 1 257 ? -11.248 -9.818 2.629 1.00 95.50 257 HIS A CA 1
ATOM 2035 C C . HIS A 1 257 ? -10.528 -10.144 3.939 1.00 95.50 257 HIS A C 1
ATOM 2037 O O . HIS A 1 257 ? -10.902 -11.112 4.593 1.00 95.50 257 HIS A O 1
ATOM 2043 N N . SER A 1 258 ? -9.532 -9.353 4.337 1.00 97.44 258 SER A N 1
ATOM 2044 C CA . SER A 1 258 ? -8.834 -9.505 5.612 1.00 97.44 258 SER A CA 1
ATOM 2045 C C . SER A 1 258 ? -8.772 -8.174 6.350 1.00 97.44 258 SER A C 1
ATOM 2047 O O . SER A 1 258 ? -8.373 -7.159 5.776 1.00 97.44 258 SER A O 1
ATOM 2049 N N . LEU A 1 259 ? -9.171 -8.185 7.617 1.00 98.12 259 LEU A N 1
ATOM 2050 C CA . LEU A 1 259 ? -9.167 -7.020 8.490 1.00 98.12 259 LEU A CA 1
ATOM 2051 C C . LEU A 1 259 ? -8.540 -7.407 9.823 1.00 98.12 259 LEU A C 1
ATOM 2053 O O . LEU A 1 259 ? -9.065 -8.266 10.525 1.00 98.12 259 LEU A O 1
ATOM 2057 N N . SER A 1 260 ? -7.453 -6.729 10.166 1.00 97.94 260 SER A N 1
ATOM 2058 C CA . SER A 1 260 ? -6.836 -6.784 11.487 1.00 97.94 260 SER A CA 1
ATOM 2059 C C . SER A 1 260 ? -7.026 -5.435 12.177 1.00 97.94 260 SER A C 1
ATOM 2061 O O . SER A 1 260 ? -6.868 -4.383 11.553 1.00 97.94 260 SER A O 1
ATOM 2063 N N . MET A 1 261 ? -7.433 -5.455 13.441 1.00 97.94 261 MET A N 1
ATOM 2064 C CA . MET A 1 261 ? -7.688 -4.278 14.269 1.00 97.94 261 MET A CA 1
ATOM 2065 C C . MET A 1 261 ? -6.943 -4.433 15.590 1.00 97.94 261 MET A C 1
ATOM 2067 O O . MET A 1 261 ? -7.201 -5.387 16.322 1.00 97.94 261 MET A O 1
ATOM 2071 N N . SER A 1 262 ? -6.044 -3.499 15.899 1.00 96.50 262 SER A N 1
ATOM 2072 C CA . SER A 1 262 ? -5.201 -3.571 17.095 1.00 96.50 262 SER A CA 1
ATOM 2073 C C . SER A 1 262 ? -5.267 -2.320 17.968 1.00 96.50 262 SER A C 1
ATOM 2075 O O . SER A 1 262 ? -5.292 -1.186 17.473 1.00 96.50 262 SER A O 1
ATOM 2077 N N . TRP A 1 263 ? -5.251 -2.560 19.278 1.00 95.00 263 TRP A N 1
ATOM 2078 C CA . TRP A 1 263 ? -5.014 -1.583 20.335 1.00 95.00 263 TRP A CA 1
ATOM 2079 C C . TRP A 1 263 ? -3.643 -1.877 20.947 1.00 95.00 263 TRP A C 1
ATOM 2081 O O . TRP A 1 263 ? -3.468 -2.876 21.641 1.00 95.00 263 TRP A O 1
ATOM 2091 N N . ASP A 1 264 ? -2.669 -1.013 20.668 1.00 91.06 264 ASP A N 1
ATOM 2092 C CA . ASP A 1 264 ? -1.253 -1.257 20.998 1.00 91.06 264 ASP A CA 1
ATOM 2093 C C . ASP A 1 264 ? -0.753 -0.365 22.145 1.00 91.06 264 ASP A C 1
ATOM 2095 O O . ASP A 1 264 ? 0.359 -0.530 22.650 1.00 91.06 264 ASP A O 1
ATOM 2099 N N . GLY A 1 265 ? -1.560 0.628 22.524 1.00 86.50 265 GLY A N 1
ATOM 2100 C CA . GLY A 1 265 ? -1.240 1.627 23.534 1.00 86.50 265 GLY A CA 1
ATOM 2101 C C . GLY A 1 265 ? -1.983 1.432 24.859 1.00 86.50 265 GLY A C 1
ATOM 2102 O O . GLY A 1 265 ? -2.767 0.499 25.023 1.00 86.50 265 GLY A O 1
ATOM 2103 N N . PRO A 1 266 ? -1.763 2.337 25.829 1.00 82.56 266 PRO A N 1
ATOM 2104 C CA . PRO A 1 266 ? -2.502 2.318 27.082 1.00 82.56 266 PRO A CA 1
ATOM 2105 C C . PRO A 1 266 ? -3.995 2.568 26.834 1.00 82.56 266 PRO A C 1
ATOM 2107 O O . PRO A 1 266 ? -4.380 3.538 26.175 1.00 82.56 266 PRO A O 1
ATOM 2110 N N . HIS A 1 267 ? -4.831 1.707 27.409 1.00 79.62 267 HIS A N 1
ATOM 2111 C CA . HIS A 1 267 ? -6.285 1.807 27.310 1.00 79.62 267 HIS A CA 1
ATOM 2112 C C . HIS A 1 267 ? -6.805 3.074 27.994 1.00 79.62 267 HIS A C 1
ATOM 2114 O O . HIS A 1 267 ? -6.326 3.469 29.059 1.00 79.62 267 HIS A O 1
ATOM 2120 N N . ARG A 1 268 ? -7.809 3.711 27.379 1.00 74.00 268 ARG A N 1
ATOM 2121 C CA . ARG A 1 268 ? -8.508 4.865 27.968 1.00 74.00 268 ARG A CA 1
ATOM 2122 C C . ARG A 1 268 ? -9.651 4.384 28.863 1.00 74.00 268 ARG A C 1
ATOM 2124 O O . ARG A 1 268 ? -9.492 4.256 30.069 1.00 74.00 268 ARG A O 1
ATOM 2131 N N . TYR A 1 269 ? -10.800 4.108 28.248 1.00 79.81 269 TYR A N 1
ATOM 2132 C CA . TYR A 1 269 ? -12.012 3.626 28.901 1.00 79.81 269 TYR A CA 1
ATOM 2133 C C . TYR A 1 269 ? -12.597 2.479 28.078 1.00 79.81 269 TYR A C 1
ATOM 2135 O O . TYR A 1 269 ? -12.847 2.651 26.884 1.00 79.81 269 TYR A O 1
ATOM 2143 N N . GLU A 1 270 ? -12.882 1.349 28.728 1.00 81.69 270 GLU A N 1
ATOM 2144 C CA . GLU A 1 270 ? -13.443 0.148 28.088 1.00 81.69 270 GLU A CA 1
ATOM 2145 C C . GLU A 1 270 ? -14.719 0.466 27.281 1.00 81.69 270 GLU A C 1
ATOM 2147 O O . GLU A 1 270 ? -14.946 -0.084 26.205 1.00 81.69 270 GLU A O 1
ATOM 2152 N N . SER A 1 271 ? -15.544 1.403 27.765 1.00 84.69 271 SER A N 1
ATOM 2153 C CA . SER A 1 271 ? -16.781 1.831 27.100 1.00 84.69 271 SER A CA 1
ATOM 2154 C C . SER A 1 271 ? -16.565 2.583 25.789 1.00 84.69 271 SER A C 1
ATOM 2156 O O . SER A 1 271 ? -17.408 2.486 24.898 1.00 84.69 271 SER A O 1
ATOM 2158 N N . GLU A 1 272 ? -15.461 3.312 25.643 1.00 88.94 272 GLU A N 1
ATOM 2159 C CA . GLU A 1 272 ? -15.134 4.008 24.398 1.00 88.94 272 GLU A CA 1
ATOM 2160 C C . GLU A 1 272 ? -14.584 3.033 23.355 1.00 88.94 272 GLU A C 1
ATOM 2162 O O . GLU A 1 272 ? -14.968 3.114 22.190 1.00 88.94 272 GLU A O 1
ATOM 2167 N N . GLU A 1 273 ? -13.781 2.047 23.767 1.00 90.56 273 GLU A N 1
ATOM 2168 C CA . GLU A 1 273 ? -13.293 1.006 22.856 1.00 90.56 273 GLU A CA 1
ATOM 2169 C C . GLU A 1 273 ? -14.444 0.179 22.273 1.00 90.56 273 GLU A C 1
ATOM 2171 O O . GLU A 1 273 ? -14.466 -0.054 21.065 1.00 90.56 273 GLU A O 1
ATOM 2176 N N . VAL A 1 274 ? -15.447 -0.187 23.086 1.00 93.50 274 VAL A N 1
ATOM 2177 C CA . VAL A 1 274 ? -16.664 -0.866 22.598 1.00 93.50 274 VAL A CA 1
ATOM 2178 C C . VAL A 1 274 ? -17.360 -0.032 21.522 1.00 93.50 274 VAL A C 1
ATOM 2180 O O . VAL A 1 274 ? -17.720 -0.564 20.476 1.00 93.50 274 VAL A O 1
ATOM 2183 N N . LYS A 1 275 ? -17.528 1.280 21.736 1.00 95.50 275 LYS A N 1
ATOM 2184 C CA . LYS A 1 275 ? -18.174 2.163 20.750 1.00 95.50 275 LYS A CA 1
ATOM 2185 C C . LYS A 1 275 ? -17.360 2.292 19.459 1.00 95.50 275 LYS A C 1
ATOM 2187 O O . LYS A 1 275 ? -17.947 2.339 18.379 1.00 95.50 275 LYS A O 1
ATOM 2192 N N . VAL A 1 276 ? -16.030 2.359 19.562 1.00 96.75 276 VAL A N 1
ATOM 2193 C CA . VAL A 1 276 ? -15.125 2.398 18.402 1.00 96.75 276 VAL A CA 1
ATOM 2194 C C . VAL A 1 276 ? -15.219 1.096 17.614 1.00 96.75 276 VAL A C 1
ATOM 2196 O O . VAL A 1 276 ? -15.432 1.137 16.406 1.00 96.75 276 VAL A O 1
ATOM 2199 N N . LEU A 1 277 ? -15.129 -0.055 18.280 1.00 96.31 277 LEU A N 1
ATOM 2200 C CA . LEU A 1 277 ? -15.218 -1.353 17.617 1.00 96.31 277 LEU A CA 1
ATOM 2201 C C . LEU A 1 277 ? -16.612 -1.588 17.004 1.00 96.31 277 LEU A C 1
ATOM 2203 O O . LEU A 1 277 ? -16.711 -2.083 15.883 1.00 96.31 277 LEU A O 1
ATOM 2207 N N . GLU A 1 278 ? -17.692 -1.155 17.664 1.00 96.94 278 GLU A N 1
ATOM 2208 C CA . GLU A 1 278 ? -19.056 -1.178 17.107 1.00 96.94 278 GLU A CA 1
ATOM 2209 C C . GLU A 1 278 ? -19.166 -0.339 15.820 1.00 96.94 278 GLU A C 1
ATOM 2211 O O . GLU A 1 278 ? -19.794 -0.740 14.840 1.00 96.94 278 GLU A O 1
ATOM 2216 N N . ALA A 1 279 ? -18.506 0.821 15.790 1.00 97.88 279 ALA A N 1
ATOM 2217 C CA . ALA A 1 279 ? -18.457 1.707 14.631 1.00 97.88 279 ALA A CA 1
ATOM 2218 C C . ALA A 1 279 ? -17.633 1.155 13.452 1.00 97.88 279 ALA A C 1
ATOM 2220 O O . ALA A 1 279 ? -17.853 1.574 12.313 1.00 97.88 279 ALA A O 1
ATOM 2221 N N . LEU A 1 280 ? -16.725 0.206 13.699 1.00 97.88 280 LEU A N 1
ATOM 2222 C CA . LEU A 1 280 ? -15.838 -0.404 12.700 1.00 97.88 280 LEU A CA 1
ATOM 2223 C C . LEU A 1 280 ? -16.410 -1.679 12.071 1.00 97.88 280 LEU A C 1
ATOM 2225 O O . LEU A 1 280 ? -15.668 -2.565 11.652 1.00 97.88 280 LEU A O 1
ATOM 2229 N N . LYS A 1 281 ? -17.739 -1.753 11.944 1.00 97.62 281 LYS A N 1
ATOM 2230 C CA . LYS A 1 281 ? -18.430 -2.843 11.250 1.00 97.62 281 LYS A CA 1
ATOM 2231 C C . LYS A 1 281 ? -17.838 -3.078 9.841 1.00 97.62 281 LYS A C 1
ATOM 2233 O O . LYS A 1 281 ? -17.932 -2.179 8.995 1.00 97.62 281 LYS A O 1
ATOM 2238 N N . PRO A 1 282 ? -17.289 -4.272 9.547 1.00 97.62 282 PRO A N 1
ATOM 2239 C CA . PRO A 1 282 ? -16.743 -4.592 8.232 1.00 97.62 282 PRO A CA 1
ATOM 2240 C C . PRO A 1 282 ? -17.842 -4.904 7.207 1.00 97.62 282 PRO A C 1
ATOM 2242 O O . PRO A 1 282 ? -19.007 -5.135 7.548 1.00 97.62 282 PRO A O 1
ATOM 2245 N N . HIS A 1 283 ? -17.470 -4.936 5.925 1.00 97.56 283 HIS A N 1
ATOM 2246 C CA . HIS A 1 283 ? -18.354 -5.450 4.878 1.00 97.56 283 HIS A CA 1
ATOM 2247 C C . HIS A 1 283 ? -18.566 -6.973 5.056 1.00 97.56 283 HIS A C 1
ATOM 2249 O O . HIS A 1 283 ? -17.595 -7.680 5.330 1.00 97.56 283 HIS A O 1
ATOM 2255 N N . PRO A 1 284 ? -19.768 -7.532 4.803 1.00 96.38 284 PRO A N 1
ATOM 2256 C CA . PRO A 1 284 ? -20.045 -8.974 4.940 1.00 96.38 284 PRO A CA 1
ATOM 2257 C C . PRO A 1 284 ? -19.266 -9.932 4.014 1.00 96.38 284 PRO A C 1
ATOM 2259 O O . PRO A 1 284 ? -19.545 -11.128 3.998 1.00 96.38 284 PRO A O 1
ATOM 2262 N N . ASN A 1 285 ? -18.338 -9.425 3.196 1.00 96.00 285 ASN A N 1
ATOM 2263 C CA . ASN A 1 285 ? -17.485 -10.232 2.307 1.00 96.00 285 ASN A CA 1
ATOM 2264 C C . ASN A 1 285 ? -16.146 -10.585 2.969 1.00 96.00 285 ASN A C 1
ATOM 2266 O O . ASN A 1 285 ? -15.308 -11.239 2.347 1.00 96.00 285 ASN A O 1
ATOM 2270 N N . LEU A 1 286 ? -15.943 -10.131 4.208 1.00 96.62 286 LEU A N 1
ATOM 2271 C CA . LEU A 1 286 ? -14.748 -10.415 4.975 1.00 96.62 286 LEU A CA 1
ATOM 2272 C C . LEU A 1 286 ? -14.576 -11.931 5.145 1.00 96.62 286 LEU A C 1
ATOM 2274 O O . LEU A 1 286 ? -15.541 -12.642 5.417 1.00 96.62 286 LEU A O 1
ATOM 2278 N N . LYS A 1 287 ? -13.340 -12.401 4.981 1.00 96.69 287 LYS A N 1
ATOM 2279 C CA . LYS A 1 287 ? -12.931 -13.801 5.147 1.00 96.69 287 LYS A CA 1
ATOM 2280 C C . LYS A 1 287 ? -12.074 -14.009 6.391 1.00 96.69 287 LYS A C 1
ATOM 2282 O O . LYS A 1 287 ? -12.142 -15.070 6.998 1.00 96.69 287 LYS A O 1
ATOM 2287 N N . TYR A 1 288 ? -11.290 -13.006 6.769 1.00 97.25 288 TYR A N 1
ATOM 2288 C CA . TYR A 1 288 ? -10.373 -13.061 7.901 1.00 97.25 288 TYR A CA 1
ATOM 2289 C C . TYR A 1 288 ? -10.598 -11.843 8.788 1.00 97.25 288 TYR A C 1
ATOM 2291 O O . TYR A 1 288 ? -10.568 -10.707 8.304 1.00 97.25 288 TYR A O 1
ATOM 2299 N N . LEU A 1 289 ? -10.845 -12.088 10.070 1.00 97.12 289 LEU A N 1
ATOM 2300 C CA . LEU A 1 289 ? -11.004 -11.047 11.076 1.00 97.12 289 LEU A CA 1
ATOM 2301 C C . LEU A 1 289 ? -10.033 -11.295 12.222 1.00 97.12 289 LEU A C 1
ATOM 2303 O O . LEU A 1 289 ? -10.035 -12.363 12.826 1.00 97.12 289 LEU A O 1
ATOM 2307 N N . GLU A 1 290 ? -9.256 -10.280 12.557 1.00 97.12 290 GLU A N 1
ATOM 2308 C CA . GLU A 1 290 ? -8.356 -10.304 13.696 1.00 97.12 290 GLU A CA 1
ATOM 2309 C C . GLU A 1 290 ? -8.592 -9.066 14.568 1.00 97.12 290 GLU A C 1
ATOM 2311 O O . GLU A 1 290 ? -8.671 -7.942 14.071 1.00 97.12 290 GLU A O 1
ATOM 2316 N N . ILE A 1 291 ? -8.743 -9.281 15.874 1.00 96.50 291 ILE A N 1
ATOM 2317 C CA . ILE A 1 291 ? -8.919 -8.234 16.883 1.00 96.50 291 ILE A CA 1
ATOM 2318 C C . ILE A 1 291 ? -7.901 -8.486 17.992 1.00 96.50 291 ILE A C 1
ATOM 2320 O O . ILE A 1 291 ? -7.965 -9.514 18.665 1.00 96.50 291 ILE A O 1
ATOM 2324 N N . ILE A 1 292 ? -6.973 -7.556 18.200 1.00 94.81 292 ILE A N 1
ATOM 2325 C CA . ILE A 1 292 ? -5.875 -7.693 19.164 1.00 94.81 292 ILE A CA 1
ATOM 2326 C C . ILE A 1 292 ? -5.906 -6.534 20.153 1.00 94.81 292 ILE A C 1
ATOM 2328 O O . ILE A 1 292 ? -6.140 -5.386 19.784 1.00 94.81 292 ILE A O 1
ATOM 2332 N N . GLY A 1 293 ? -5.665 -6.830 21.428 1.00 92.62 293 GLY A N 1
ATOM 2333 C CA . GLY A 1 293 ? -5.493 -5.809 22.459 1.00 92.62 293 GLY A CA 1
ATOM 2334 C C . GLY A 1 293 ? -6.795 -5.127 22.881 1.00 92.62 293 GLY A C 1
ATOM 2335 O O . GLY A 1 293 ? -6.763 -4.191 23.665 1.00 92.62 293 GLY A O 1
ATOM 2336 N N . PHE A 1 294 ? -7.953 -5.580 22.406 1.00 91.50 294 PHE A N 1
ATOM 2337 C CA . PHE A 1 294 ? -9.231 -4.977 22.774 1.00 91.50 294 PHE A CA 1
ATOM 2338 C C . PHE A 1 294 ? -9.522 -5.174 24.272 1.00 91.50 294 PHE A C 1
ATOM 2340 O O . PHE A 1 294 ? -9.489 -6.303 24.768 1.00 91.50 294 PHE A O 1
ATOM 2347 N N . SER A 1 295 ? -9.820 -4.088 24.993 1.00 88.88 295 SER A N 1
ATOM 2348 C CA . SER A 1 295 ? -10.102 -4.108 26.441 1.00 88.88 295 SER A CA 1
ATOM 2349 C C . SER A 1 295 ? -11.579 -3.883 26.783 1.00 88.88 295 SER A C 1
ATOM 2351 O O . SER A 1 295 ? -11.953 -3.827 27.953 1.00 88.88 295 SER A O 1
ATOM 2353 N N . GLY A 1 296 ? -12.444 -3.743 25.776 1.00 86.00 296 GLY A N 1
ATOM 2354 C CA . GLY A 1 296 ? -13.867 -3.514 25.991 1.00 86.00 296 GLY A CA 1
ATOM 2355 C C . GLY A 1 296 ? -14.568 -4.674 26.704 1.00 86.00 296 GLY A C 1
ATOM 2356 O O . GLY A 1 296 ? -14.275 -5.848 26.487 1.00 86.00 296 GLY A O 1
ATOM 2357 N N . PHE A 1 297 ? -15.567 -4.342 27.522 1.00 85.81 297 PHE A N 1
ATOM 2358 C CA . PHE A 1 297 ? -16.301 -5.306 28.353 1.00 85.81 297 PHE A CA 1
ATOM 2359 C C . PHE A 1 297 ? -17.242 -6.245 27.573 1.00 85.81 297 PHE A C 1
ATOM 2361 O O . PHE A 1 297 ? -17.829 -7.154 28.159 1.00 85.81 297 PHE A O 1
ATOM 2368 N N . ARG A 1 298 ? -17.437 -6.017 26.268 1.00 88.75 298 ARG A N 1
ATOM 2369 C CA . ARG A 1 298 ? -18.240 -6.869 25.382 1.00 88.75 298 ARG A CA 1
ATOM 2370 C C . ARG A 1 298 ? -17.769 -6.767 23.935 1.00 88.75 298 ARG A C 1
ATOM 2372 O O . ARG A 1 298 ? -17.236 -5.737 23.527 1.00 88.75 298 ARG A O 1
ATOM 2379 N N . LEU A 1 299 ? -18.036 -7.815 23.163 1.00 90.00 299 LEU A N 1
ATOM 2380 C CA . LEU A 1 299 ? -17.887 -7.802 21.708 1.00 90.00 299 LEU A CA 1
ATOM 2381 C C . LEU A 1 299 ? -19.018 -6.986 21.049 1.00 90.00 299 LEU A C 1
ATOM 2383 O O . LEU A 1 299 ? -20.078 -6.824 21.660 1.00 90.00 299 LEU A O 1
ATOM 2387 N N . PRO A 1 300 ? -18.795 -6.450 19.837 1.00 92.00 300 PRO A N 1
ATOM 2388 C CA . PRO A 1 300 ? -19.773 -5.625 19.138 1.00 92.00 300 PRO A CA 1
ATOM 2389 C C . PRO A 1 300 ? -20.970 -6.432 18.613 1.00 92.00 300 PRO A C 1
ATOM 2391 O O . PRO A 1 300 ? -20.839 -7.593 18.219 1.00 92.00 300 PRO A O 1
ATOM 2394 N N . ASP A 1 301 ? -22.129 -5.785 18.514 1.00 94.12 301 ASP A N 1
ATOM 2395 C CA . ASP A 1 301 ? -23.401 -6.404 18.120 1.00 94.12 301 ASP A CA 1
ATOM 2396 C C . ASP A 1 301 ? -23.386 -6.861 16.648 1.00 94.12 301 ASP A C 1
ATOM 2398 O O . ASP A 1 301 ? -24.092 -7.796 16.251 1.00 94.12 301 ASP A O 1
ATOM 2402 N N . TRP A 1 302 ? -22.555 -6.229 15.810 1.00 95.88 302 TRP A N 1
ATOM 2403 C CA . TRP A 1 302 ? -22.379 -6.631 14.416 1.00 95.88 302 TRP A CA 1
ATOM 2404 C C . TRP A 1 302 ? -21.660 -7.973 14.237 1.00 95.88 302 TRP A C 1
ATOM 2406 O O . TRP A 1 302 ? -21.752 -8.529 13.143 1.00 95.88 302 TRP A O 1
ATOM 2416 N N . MET A 1 303 ? -20.994 -8.529 15.258 1.00 93.75 303 MET A N 1
ATOM 2417 C CA . MET A 1 303 ? -20.375 -9.866 15.212 1.00 93.75 303 MET A CA 1
ATOM 2418 C C . MET A 1 303 ? -21.423 -10.987 15.294 1.00 93.75 303 MET A C 1
ATOM 2420 O O . MET A 1 303 ? -21.416 -11.843 16.173 1.00 93.75 303 MET A O 1
ATOM 2424 N N . ASN A 1 304 ? -22.348 -10.979 14.345 1.00 89.94 304 ASN A N 1
ATOM 2425 C CA . ASN A 1 304 ? -23.417 -11.952 14.204 1.00 89.94 304 ASN A CA 1
ATOM 2426 C C . ASN A 1 304 ? -23.357 -12.618 12.820 1.00 89.94 304 ASN A C 1
ATOM 2428 O O . ASN A 1 304 ? -22.594 -12.211 11.937 1.00 89.94 304 ASN A O 1
ATOM 2432 N N . HIS A 1 305 ? -24.205 -13.627 12.610 1.00 86.69 305 HIS A N 1
ATOM 2433 C CA . HIS A 1 305 ? -24.224 -14.424 11.381 1.00 86.69 305 HIS A CA 1
ATOM 2434 C C . HIS A 1 305 ? -24.382 -13.580 10.102 1.00 86.69 305 HIS A C 1
ATOM 2436 O O . HIS A 1 305 ? -23.852 -13.943 9.059 1.00 86.69 305 HIS A O 1
ATOM 2442 N N . SER A 1 306 ? -25.072 -12.433 10.141 1.00 90.81 306 SER A N 1
ATOM 2443 C CA . SER A 1 306 ? -25.289 -11.623 8.931 1.00 90.81 306 SER A CA 1
ATOM 2444 C C . SER A 1 306 ? -24.005 -10.986 8.385 1.00 90.81 306 SER A C 1
ATOM 2446 O O . SER A 1 306 ? -23.852 -10.862 7.168 1.00 90.81 306 SER A O 1
ATOM 2448 N N . VAL A 1 307 ? -23.082 -10.600 9.271 1.00 92.62 307 VAL A N 1
ATOM 2449 C CA . VAL A 1 307 ? -21.825 -9.923 8.915 1.00 92.62 307 VAL A CA 1
ATOM 2450 C C . VAL A 1 307 ? -20.695 -10.927 8.750 1.00 92.62 307 VAL A C 1
ATOM 2452 O O . VAL A 1 307 ? -19.877 -10.776 7.850 1.00 92.62 307 VAL A O 1
ATOM 2455 N N . LEU A 1 308 ? -20.670 -11.971 9.580 1.00 92.62 308 LEU A N 1
ATOM 2456 C CA . LEU A 1 308 ? -19.586 -12.952 9.607 1.00 92.62 308 LEU A CA 1
ATOM 2457 C C . LEU A 1 308 ? -19.835 -14.180 8.713 1.00 92.62 308 LEU A C 1
ATOM 2459 O O . LEU A 1 308 ? -19.022 -15.094 8.715 1.00 92.62 308 LEU A O 1
ATOM 2463 N N . LYS A 1 309 ? -20.915 -14.209 7.915 1.00 93.81 309 LYS A N 1
ATOM 2464 C CA . LYS A 1 309 ? -21.308 -15.364 7.074 1.00 93.81 309 LYS A CA 1
ATOM 2465 C C . LYS A 1 309 ? -20.214 -15.933 6.158 1.00 93.81 309 LYS A C 1
ATOM 2467 O O . LYS A 1 309 ? -20.282 -17.101 5.802 1.00 93.81 309 LYS A O 1
ATOM 2472 N N . ASN A 1 310 ? -19.263 -15.102 5.730 1.00 94.44 310 ASN A N 1
ATOM 2473 C CA . ASN A 1 310 ? -18.186 -15.477 4.807 1.00 94.44 310 ASN A CA 1
ATOM 2474 C C . ASN A 1 310 ? -16.825 -15.608 5.507 1.00 94.44 310 ASN A C 1
ATOM 2476 O O . ASN A 1 310 ? -15.818 -15.861 4.842 1.00 94.44 310 ASN A O 1
ATOM 2480 N N . VAL A 1 311 ? -16.785 -15.394 6.824 1.00 94.31 311 VAL A N 1
ATOM 2481 C CA . VAL A 1 311 ? -15.551 -15.413 7.598 1.00 94.31 311 VAL A CA 1
ATOM 2482 C C . VAL A 1 311 ? -15.133 -16.858 7.823 1.00 94.31 311 VAL A C 1
ATOM 2484 O O . VAL A 1 311 ? -15.895 -17.669 8.335 1.00 94.31 311 VAL A O 1
ATOM 2487 N N . VAL A 1 312 ? -13.908 -17.160 7.410 1.00 95.25 312 VAL A N 1
ATOM 2488 C CA . VAL A 1 312 ? -13.279 -18.478 7.500 1.00 95.25 312 VAL A CA 1
ATOM 2489 C C . VAL A 1 312 ? -12.407 -18.577 8.747 1.00 95.25 312 VAL A C 1
ATOM 2491 O O . VAL A 1 312 ? -12.270 -19.654 9.303 1.00 95.25 312 VAL A O 1
ATOM 2494 N N . SER A 1 313 ? -11.825 -17.463 9.197 1.00 93.62 313 SER A N 1
ATOM 2495 C CA . SER A 1 313 ? -10.957 -17.433 10.374 1.00 93.62 313 SER A CA 1
ATOM 2496 C C . SER A 1 313 ? -11.187 -16.160 11.173 1.00 93.62 313 SER A C 1
ATOM 2498 O O . SER A 1 313 ? -11.208 -15.053 10.623 1.00 93.62 313 SER A O 1
ATOM 2500 N N . ILE A 1 314 ? -11.318 -16.335 12.484 1.00 93.69 314 ILE A N 1
ATOM 2501 C CA . ILE A 1 314 ? -11.424 -15.261 13.463 1.00 93.69 314 ILE A CA 1
ATOM 2502 C C . ILE A 1 314 ? -10.322 -15.473 14.493 1.00 93.69 314 ILE A C 1
ATOM 2504 O O . ILE A 1 314 ? -10.145 -16.583 14.977 1.00 93.69 314 ILE A O 1
ATOM 2508 N N . LEU A 1 315 ? -9.597 -14.414 14.838 1.00 93.31 315 LEU A N 1
ATOM 2509 C CA . LEU A 1 315 ? -8.704 -14.400 15.990 1.00 93.31 315 LEU A CA 1
ATOM 2510 C C . LEU A 1 315 ? -9.057 -13.202 16.865 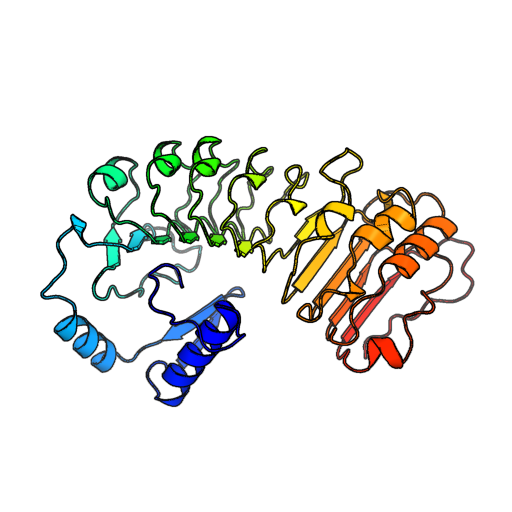1.00 93.31 315 LEU A C 1
ATOM 2512 O O . LEU A 1 315 ? -9.062 -12.065 16.400 1.00 93.31 315 LEU A O 1
ATOM 2516 N N . ILE A 1 316 ? -9.355 -13.453 18.137 1.00 90.75 316 ILE A N 1
ATOM 2517 C CA . ILE A 1 316 ? -9.646 -12.398 19.107 1.00 90.75 316 ILE A CA 1
ATOM 2518 C C . ILE A 1 316 ? -8.738 -12.587 20.311 1.00 90.75 316 ILE A C 1
ATOM 2520 O O . ILE A 1 316 ? -8.789 -13.609 20.991 1.00 90.75 316 ILE A O 1
ATOM 2524 N N . THR A 1 317 ? -7.928 -11.570 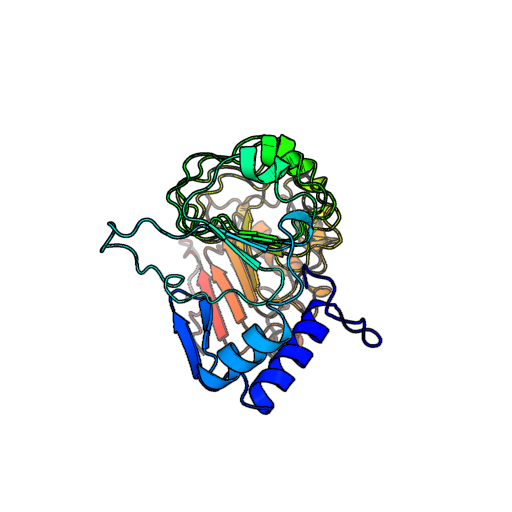20.580 1.00 88.19 317 THR A N 1
ATOM 2525 C CA . THR A 1 317 ? -7.093 -11.475 21.772 1.00 88.19 317 THR A CA 1
ATOM 2526 C C . THR A 1 317 ? -7.537 -10.255 22.563 1.00 88.19 317 THR A C 1
ATOM 2528 O O . THR A 1 317 ? -7.275 -9.121 22.163 1.00 88.19 317 THR A O 1
ATOM 2531 N N . VAL A 1 318 ? -8.218 -10.487 23.685 1.00 80.50 318 VAL A N 1
ATOM 2532 C CA . VAL A 1 318 ? -8.642 -9.420 24.600 1.00 80.50 318 VAL A CA 1
ATOM 2533 C C . VAL A 1 318 ? -7.670 -9.251 25.762 1.00 80.50 318 VAL A C 1
ATOM 2535 O O . VAL A 1 318 ? -7.076 -10.219 26.246 1.00 80.50 318 VAL A O 1
ATOM 2538 N N . VAL A 1 319 ? -7.548 -8.024 26.261 1.00 78.56 319 VAL A N 1
ATOM 2539 C CA . VAL A 1 319 ? -6.811 -7.753 27.498 1.00 78.56 319 VAL A CA 1
ATOM 2540 C C . VAL A 1 319 ? -7.732 -8.036 28.682 1.00 78.56 319 VAL A C 1
ATOM 2542 O O . VAL A 1 319 ? -8.797 -7.437 28.812 1.00 78.56 319 VAL A O 1
ATOM 2545 N N . LYS A 1 320 ? -7.335 -8.957 29.570 1.00 63.31 320 LYS A N 1
ATOM 2546 C CA . LYS A 1 320 ? -8.078 -9.220 30.811 1.00 63.31 320 LYS A CA 1
ATOM 2547 C C . LYS A 1 320 ? -7.928 -8.032 31.758 1.00 63.31 320 LYS A C 1
ATOM 2549 O O . LYS A 1 320 ? -6.888 -7.883 32.397 1.00 63.31 320 LYS A O 1
ATOM 2554 N N . THR A 1 321 ? -8.970 -7.221 31.903 1.00 53.50 321 THR A N 1
ATOM 2555 C CA . THR A 1 321 ? -9.063 -6.286 33.027 1.00 53.50 321 THR A CA 1
ATOM 2556 C C . THR A 1 321 ? -9.539 -7.043 34.270 1.00 53.50 321 THR A C 1
ATOM 2558 O O . THR A 1 321 ? -10.329 -7.984 34.185 1.00 53.50 321 THR A O 1
ATOM 2561 N N . ALA A 1 322 ? -9.043 -6.667 35.454 1.00 48.25 322 ALA A N 1
ATOM 2562 C CA . ALA A 1 322 ? -9.245 -7.389 36.722 1.00 48.25 322 ALA A CA 1
ATOM 2563 C C . ALA A 1 322 ? -10.719 -7.524 37.188 1.00 48.25 322 ALA A C 1
ATOM 2565 O O . ALA A 1 322 ? -10.977 -8.048 38.268 1.00 48.25 322 ALA A O 1
ATOM 2566 N N . ARG A 1 323 ? -11.691 -7.045 36.400 1.00 45.81 323 ARG A N 1
ATOM 2567 C CA . ARG A 1 323 ? -13.136 -7.110 36.668 1.00 45.81 323 ARG A CA 1
ATOM 2568 C C . ARG A 1 323 ? -13.910 -8.035 35.720 1.00 45.81 323 ARG A C 1
ATOM 2570 O O . ARG A 1 323 ? -15.091 -8.274 35.964 1.00 45.81 323 ARG A O 1
ATOM 2577 N N . ALA A 1 324 ? -13.283 -8.584 34.678 1.00 44.88 324 ALA A N 1
ATOM 2578 C CA . ALA A 1 324 ? -13.945 -9.491 33.742 1.00 44.88 324 ALA A CA 1
ATOM 2579 C C . ALA A 1 324 ? -13.930 -10.940 34.271 1.00 44.88 324 ALA A C 1
ATOM 2581 O O . ALA A 1 324 ? -12.988 -11.697 34.049 1.00 44.88 324 ALA A O 1
ATOM 2582 N N . TYR A 1 325 ? -14.997 -11.336 34.973 1.00 39.44 325 TYR A N 1
ATOM 2583 C CA . TYR A 1 325 ? -15.204 -12.694 35.508 1.00 39.44 325 TYR A CA 1
ATOM 2584 C C . TYR A 1 325 ? -15.516 -13.767 34.447 1.00 39.44 325 TYR A C 1
ATOM 2586 O O . TYR A 1 325 ? -15.763 -14.916 34.800 1.00 39.44 325 TYR A O 1
ATOM 2594 N N . HIS A 1 326 ? -15.477 -13.439 33.154 1.00 41.38 326 HIS A N 1
ATOM 2595 C CA . HIS A 1 326 ? -15.630 -14.422 32.085 1.00 41.38 326 HIS A CA 1
ATOM 2596 C C . HIS A 1 326 ? -14.532 -14.256 31.030 1.00 41.38 326 HIS A C 1
ATOM 2598 O O . HIS A 1 326 ? -14.322 -13.144 30.542 1.00 41.38 326 HIS A O 1
ATOM 2604 N N . PRO A 1 327 ? -13.827 -15.337 30.648 1.00 40.50 327 PRO A N 1
ATOM 2605 C CA . PRO A 1 327 ? -12.921 -15.288 29.515 1.00 40.50 327 PRO A CA 1
ATOM 2606 C C . PRO A 1 327 ? -13.742 -15.010 28.250 1.00 40.50 327 PRO A C 1
ATOM 2608 O O . PRO A 1 327 ? -14.569 -15.830 27.851 1.00 40.50 327 PRO A O 1
ATOM 2611 N N . LEU A 1 328 ? -13.517 -13.856 27.617 1.00 46.16 328 LEU A N 1
ATOM 2612 C CA . LEU A 1 328 ? -13.952 -13.629 26.241 1.00 46.16 328 LEU A CA 1
ATOM 2613 C C . LEU A 1 328 ? -13.069 -14.507 25.347 1.00 46.16 328 LEU A C 1
ATOM 2615 O O . LEU A 1 328 ? -11.922 -14.196 25.048 1.00 46.16 328 LEU A O 1
ATOM 2619 N N . VAL A 1 329 ? -13.620 -15.686 25.094 1.00 43.56 329 VAL A N 1
ATOM 2620 C CA . VAL A 1 329 ? -13.339 -16.691 24.073 1.00 43.56 329 VAL A CA 1
ATOM 2621 C C . VAL A 1 329 ? -12.199 -16.348 23.097 1.00 43.56 329 VAL A C 1
ATOM 2623 O O . VAL A 1 329 ? -12.349 -15.522 22.201 1.00 43.56 329 VAL A O 1
ATOM 2626 N N . SER A 1 330 ? -11.096 -17.091 23.217 1.00 38.88 330 SER A N 1
ATOM 2627 C CA . SER A 1 330 ? -10.260 -17.438 22.066 1.00 38.88 330 SER A CA 1
ATOM 2628 C C . SER A 1 330 ? -11.059 -18.445 21.235 1.00 38.88 330 SER A C 1
ATOM 2630 O O . SER A 1 330 ? -11.166 -19.613 21.607 1.00 38.88 330 SER A O 1
ATOM 2632 N N . CYS A 1 331 ? -11.716 -17.979 20.174 1.00 41.38 331 CYS A N 1
ATOM 2633 C CA . CYS A 1 331 ? -12.281 -18.858 19.153 1.00 41.38 331 CYS A CA 1
ATOM 2634 C C . CYS A 1 331 ? -11.244 -18.940 18.041 1.00 41.38 331 CYS A C 1
ATOM 2636 O O . CYS A 1 331 ? -11.205 -18.059 17.193 1.00 41.38 331 CYS A O 1
ATOM 2638 N N . LEU A 1 332 ? -10.408 -19.975 18.060 1.00 37.56 332 LEU A N 1
ATOM 2639 C CA . LEU A 1 332 ? -9.864 -20.521 16.821 1.00 37.56 332 LEU A CA 1
ATOM 2640 C C . LEU A 1 332 ? -10.965 -21.436 16.277 1.00 37.56 332 LEU A C 1
ATOM 2642 O O . LEU A 1 332 ? -11.301 -22.420 16.938 1.00 37.56 332 LEU A O 1
ATOM 2646 N N . VAL A 1 333 ? -11.587 -21.058 15.160 1.00 38.25 333 VAL A N 1
ATOM 2647 C CA . VAL A 1 333 ? -12.462 -21.966 14.398 1.00 38.25 333 VAL A CA 1
ATOM 2648 C C . VAL A 1 333 ? -11.620 -22.660 13.348 1.00 38.25 333 VAL A C 1
ATOM 2650 O O . VAL A 1 333 ? -10.863 -21.933 12.664 1.00 38.25 333 VAL A O 1
#

InterPro domains:
  IPR001611 Leucine-rich repeat [PS51450] (132-154)
  IPR003591 Leucine-rich repeat, typical subtype [SM00369] (107-129)
  IPR003591 Leucine-rich repeat, typical subtype [SM00369] (130-153)
  IPR003591 Leucine-rich repeat, typical subtype [SM00369] (177-200)
  IPR032675 Leucine-rich repeat domain superfamily [G3DSA:3.80.10.10] (72-317)
  IPR055414 Disease resistance R13L4/SHOC-2-like, LRR domain [PF23598] (103-320)
  IPR058922 Disease resistance protein, winged helix domain [PF23559] (1-53)

Sequence (333 aa):
MAHNFLLSKGNMELEDVGNEVWNELYLRSFFPEIEVKSGKTYFKMHDLIHDLATSMFSASASSRSIRQINVKDDEDMMFIVTDYKDMMSIGFSEVVSSYSPSLFKRFVSLRVLNLSNSEFKQLSSSVGDVVHLRYLDLSGNKICSLPKRLCKLQNLQTLDLHNCQSLSCLPKQISKLGSLRNLVFDHCPLTSMPPRIGLLTCLKTLSYFLVGERKGYQLGELRNLNLRGAISITHLERVKSDREAKEANLSAKANLHSLSMSWDGPHRYESEEVKVLEALKPHPNLKYLEIIGFSGFRLPDWMNHSVLKNVVSILITVVKTARAYHPLVSCLV